Protein AF-A0A973G6G3-F1 (afdb_monomer)

Radius of gyration: 28.54 Å; Cα contacts (8 Å, |Δi|>4): 223; chains: 1; bounding box: 101×73×65 Å

Sequence (282 aa):
MLDSEKATPETTTTKEETRKKKPFHPTSIILHPYTLRLVGTALLIFFLTRLNLDFGKLWDELSQSNLWYIAASVALVFPFISLKAWRWRVILRDVGIDLAFSPAYRVYALGLAAGSFTPGQAGDFIKAWYLNKAGHSLGAALLSAVLDRLFDVAVLVLLAASGLLVLGADFSSVLPGLLALLFGVMLALIVLAVPSLRARLLSIALKMAGKKLLKNRNLEDKTAENRPASTTVSTINFVQIFGLTLLASGLALVRVWLLALALGLNLGLMETVAASSLATVV

Mean predicted aligned error: 13.93 Å

Foldseek 3Di:
DDDDDDDDDDDDPPPPPPPPPPPDDPPPPCPPVVVQLVVVVVVVVVVVVVPPDDVVVVVVLLVQFDVVLLVVLVVLVLVLLLLLLVLLQLLLVLQVHHDDSVVSSVQSVQLVVVLVSGPPSCSLLSQLVVVVVVVDDSLSSVLSSVLSVLLLQLVLLVLLVLLCVVVVPPCVVCVVVSVVSNVVSVVVVVCSQQLVSVVVVVVVVDVVVDCVVVVVVVVVVVVVPPDPSPSHSDPPCPVVSNVSSVVSVVSVLSSQVSVCVSSVNPDDSSNSSNVVSVVVVD

Solvent-accessible surface area (backbone atoms only — not comparable to full-atom values): 16011 Å² total; per-residue (Å²): 144,82,88,78,85,88,81,87,82,72,90,74,85,76,75,81,74,80,75,78,74,70,82,82,73,79,84,62,84,71,77,48,80,61,56,63,52,49,50,49,51,50,51,51,51,53,52,53,71,68,45,89,72,56,65,66,60,53,48,54,48,60,72,70,31,44,60,66,34,46,51,51,29,57,58,49,47,58,60,34,49,45,36,50,19,51,35,46,43,56,46,26,45,47,56,64,43,87,68,59,68,66,64,37,33,53,41,43,51,50,15,50,59,44,15,75,79,30,80,91,45,54,15,48,55,50,40,16,51,52,40,34,74,72,74,42,59,50,68,43,33,43,50,35,47,52,53,52,46,47,55,54,50,49,50,48,54,53,44,36,54,54,15,43,65,72,70,68,53,78,52,82,80,50,47,62,58,53,52,52,50,51,50,50,44,51,50,49,52,52,42,68,55,40,53,70,52,39,54,51,50,51,54,51,51,50,64,72,68,36,74,78,63,57,66,60,45,72,67,53,54,76,74,48,79,85,54,82,74,55,71,61,56,67,87,80,50,59,69,58,42,50,51,35,47,53,52,31,50,50,50,50,49,51,32,52,44,29,44,38,48,18,66,69,44,88,66,51,74,62,54,42,43,26,51,52,32,51,67,72,74,108

Secondary structure (DSSP, 8-state):
--------------------------------HHHHHHHHHHHHHHHHHHS---HHHHHHHHHHS-HHHHHHHHHTHHHHHHHHHHHHHHHHHHTT----HHHHHHHHHHHHHHHHTSGGGTTHHHHHHHHHHTT--HHHHHHHHHHHHHHHHHHHHHHHHHHHHHHT--HHHHHHHHHHHHHHHHHHHHHTTSHHHHHHHHHHHHHHH-HHHHHHHHHHHHHHTTS-------TTSHHHHHHHHHHHHHHHHHHHHHHHHHTT----HHHHHHHHHHHHH-

Structure (mmCIF, N/CA/C/O backbone):
data_AF-A0A973G6G3-F1
#
_entry.id   AF-A0A973G6G3-F1
#
loop_
_atom_site.group_PDB
_atom_site.id
_atom_site.type_symbol
_atom_site.label_atom_id
_atom_site.label_alt_id
_atom_site.label_comp_id
_atom_site.label_asym_id
_atom_site.label_entity_id
_atom_site.label_seq_id
_atom_site.pdbx_PDB_ins_code
_atom_site.Cartn_x
_atom_site.Cartn_y
_atom_site.Cartn_z
_atom_site.occupancy
_atom_site.B_iso_or_equiv
_atom_site.auth_seq_id
_atom_site.auth_comp_id
_atom_site.auth_asym_id
_atom_site.auth_atom_id
_atom_site.pdbx_PDB_model_num
ATOM 1 N N . MET A 1 1 ? 75.985 -57.632 -37.929 1.00 49.12 1 MET A N 1
ATOM 2 C CA . MET A 1 1 ? 76.795 -57.399 -36.717 1.00 49.12 1 MET A CA 1
ATOM 3 C C . MET A 1 1 ? 76.571 -55.969 -36.275 1.00 49.12 1 MET A C 1
ATOM 5 O O . MET A 1 1 ? 77.039 -55.077 -36.967 1.00 49.12 1 MET A O 1
ATOM 9 N N . LEU A 1 2 ? 75.781 -55.789 -35.217 1.00 44.00 2 LEU A N 1
ATOM 10 C CA . LEU A 1 2 ? 75.942 -54.820 -34.124 1.00 44.00 2 LEU A CA 1
ATOM 11 C C . LEU A 1 2 ? 74.621 -54.800 -33.344 1.00 44.00 2 LEU A C 1
ATOM 13 O O . LEU A 1 2 ? 73.650 -54.167 -33.747 1.00 44.00 2 LEU A O 1
ATOM 17 N N . ASP A 1 3 ? 74.614 -55.584 -32.267 1.00 43.75 3 ASP A N 1
ATOM 18 C CA . ASP A 1 3 ? 73.703 -55.440 -31.138 1.00 43.75 3 ASP A CA 1
ATOM 19 C C . ASP A 1 3 ? 73.918 -54.079 -30.464 1.00 43.75 3 ASP A C 1
ATOM 21 O O . ASP A 1 3 ? 75.057 -53.652 -30.269 1.00 43.75 3 ASP A O 1
ATOM 25 N N . SER A 1 4 ? 72.827 -53.442 -30.044 1.00 49.69 4 SER A N 1
ATOM 26 C CA . SER A 1 4 ? 72.825 -52.518 -28.907 1.00 49.69 4 SER A CA 1
ATOM 27 C C . SER A 1 4 ? 71.423 -52.451 -28.299 1.00 49.69 4 SER A C 1
ATOM 29 O O . SER A 1 4 ? 70.584 -51.646 -28.686 1.00 49.69 4 SER A O 1
ATOM 31 N N . GLU A 1 5 ? 71.182 -53.385 -27.387 1.00 46.91 5 GLU A N 1
ATOM 32 C CA . GLU A 1 5 ? 70.695 -53.193 -26.017 1.00 46.91 5 GLU A CA 1
ATOM 33 C C . GLU A 1 5 ? 69.968 -51.881 -25.613 1.00 46.91 5 GLU A C 1
ATOM 35 O O . GLU A 1 5 ? 70.424 -50.774 -25.892 1.00 46.91 5 GLU A O 1
ATOM 40 N N . LYS A 1 6 ? 68.946 -52.086 -24.754 1.00 41.38 6 LYS A N 1
ATOM 41 C CA . LYS A 1 6 ? 68.274 -51.169 -23.798 1.00 41.38 6 LYS A CA 1
ATOM 42 C C . LYS A 1 6 ? 67.165 -50.256 -24.337 1.00 41.38 6 LYS A C 1
ATOM 44 O O . LYS A 1 6 ? 67.413 -49.205 -24.906 1.00 41.38 6 LYS A O 1
ATOM 49 N N . ALA A 1 7 ? 65.916 -50.555 -23.972 1.00 46.50 7 ALA A N 1
ATOM 50 C CA . ALA A 1 7 ? 65.348 -50.176 -22.670 1.00 46.50 7 ALA A CA 1
ATOM 51 C C . ALA A 1 7 ? 63.820 -50.376 -22.690 1.00 46.50 7 ALA A C 1
ATOM 53 O O . ALA A 1 7 ? 63.088 -49.662 -23.368 1.00 46.50 7 ALA A O 1
ATOM 54 N N . THR A 1 8 ? 63.331 -51.340 -21.916 1.00 50.81 8 THR A N 1
ATOM 55 C CA . THR A 1 8 ? 61.940 -51.399 -21.447 1.00 50.81 8 THR A CA 1
ATOM 56 C C . THR A 1 8 ? 61.692 -50.281 -20.433 1.00 50.81 8 THR A C 1
ATOM 58 O O . THR A 1 8 ? 62.408 -50.250 -19.431 1.00 50.81 8 THR A O 1
ATOM 61 N N . PRO A 1 9 ? 60.665 -49.429 -20.593 1.00 44.41 9 PRO A N 1
ATOM 62 C CA . PRO A 1 9 ? 60.146 -48.641 -19.494 1.00 44.41 9 PRO A CA 1
ATOM 63 C C . PRO A 1 9 ? 58.958 -49.374 -18.865 1.00 44.41 9 PRO A C 1
ATOM 65 O O . PRO A 1 9 ? 57.861 -49.455 -19.412 1.00 44.41 9 PRO A O 1
ATOM 68 N N . GLU A 1 10 ? 59.275 -49.981 -17.729 1.00 45.66 10 GLU A N 1
ATOM 69 C CA . GLU A 1 10 ? 58.504 -50.026 -16.489 1.00 45.66 10 GLU A CA 1
ATOM 70 C C . GLU A 1 10 ? 57.017 -49.632 -16.535 1.00 45.66 10 GLU A C 1
ATOM 72 O O . GLU A 1 10 ? 56.619 -48.486 -16.738 1.00 45.66 10 GLU A O 1
ATOM 77 N N . THR A 1 11 ? 56.206 -50.620 -16.162 1.00 43.06 11 THR A N 1
ATOM 78 C CA . THR A 1 11 ? 54.980 -50.499 -15.371 1.00 43.06 11 THR A CA 1
ATOM 79 C C . THR A 1 11 ? 54.925 -49.232 -14.516 1.00 43.06 11 THR A C 1
ATOM 81 O O . THR A 1 11 ? 55.583 -49.127 -13.484 1.00 43.06 11 THR A O 1
ATOM 84 N N . THR A 1 12 ? 54.018 -48.323 -14.860 1.00 43.12 12 THR A N 1
ATOM 85 C CA . THR A 1 12 ? 53.398 -47.438 -13.872 1.00 43.12 12 THR A CA 1
ATOM 86 C C . THR A 1 12 ? 51.892 -47.625 -13.952 1.00 43.12 12 THR A C 1
ATOM 88 O O . THR A 1 12 ? 51.165 -46.936 -14.660 1.00 43.12 12 THR A O 1
ATOM 91 N N . THR A 1 13 ? 51.422 -48.629 -13.214 1.00 42.69 13 THR A N 1
ATOM 92 C CA . THR A 1 13 ? 50.054 -48.707 -12.709 1.00 42.69 13 THR A CA 1
ATOM 93 C C . THR A 1 13 ? 49.774 -47.447 -11.896 1.00 42.69 13 THR A C 1
ATOM 95 O O . THR A 1 13 ? 50.004 -47.407 -10.685 1.00 42.69 13 THR A O 1
ATOM 98 N N . THR A 1 14 ? 49.298 -46.397 -12.557 1.00 42.19 14 THR A N 1
ATOM 99 C CA . THR A 1 14 ? 48.727 -45.243 -11.873 1.00 42.19 14 THR A CA 1
ATOM 100 C C . THR A 1 14 ? 47.385 -45.690 -11.328 1.00 42.19 14 THR A C 1
ATOM 102 O O . THR A 1 14 ? 46.387 -45.755 -12.039 1.00 42.19 14 THR A O 1
ATOM 105 N N . LYS A 1 15 ? 47.417 -46.082 -10.053 1.00 43.81 15 LYS A N 1
ATOM 106 C CA . LYS A 1 15 ? 46.267 -46.298 -9.186 1.00 43.81 15 LYS A CA 1
ATOM 107 C C . LYS A 1 15 ? 45.231 -45.210 -9.461 1.00 43.81 15 LYS A C 1
ATOM 109 O O . LYS A 1 15 ? 45.426 -44.054 -9.089 1.00 43.81 15 LYS A O 1
ATOM 114 N N . GLU A 1 16 ? 44.134 -45.601 -10.099 1.00 43.88 16 GLU A N 1
ATOM 115 C CA . GLU A 1 16 ? 42.866 -44.886 -10.055 1.00 43.88 16 GLU A CA 1
ATOM 116 C C . GLU A 1 16 ? 42.417 -44.880 -8.593 1.00 43.88 16 GLU A C 1
ATOM 118 O O . GLU A 1 16 ? 41.704 -45.752 -8.097 1.00 43.88 16 GLU A O 1
ATOM 123 N N . GLU A 1 17 ? 42.930 -43.910 -7.847 1.00 45.12 17 GLU A N 1
ATOM 124 C CA . GLU A 1 17 ? 42.488 -43.627 -6.502 1.00 45.12 17 GLU A CA 1
ATOM 125 C C . GLU A 1 17 ? 41.091 -43.015 -6.634 1.00 45.12 17 GLU A C 1
ATOM 127 O O . GLU A 1 17 ? 40.906 -41.805 -6.785 1.00 45.12 17 GLU A O 1
ATOM 132 N N . THR A 1 18 ? 40.080 -43.887 -6.640 1.00 44.62 18 THR A N 1
ATOM 133 C CA . THR A 1 18 ? 38.668 -43.553 -6.460 1.00 44.62 18 THR A CA 1
ATOM 134 C C . THR A 1 18 ? 38.494 -42.794 -5.147 1.00 44.62 18 THR A C 1
ATOM 136 O O . THR A 1 18 ? 38.102 -43.342 -4.115 1.00 44.62 18 THR A O 1
ATOM 139 N N . ARG A 1 19 ? 38.769 -41.489 -5.171 1.00 42.91 19 ARG A N 1
ATOM 140 C CA . ARG A 1 19 ? 38.431 -40.560 -4.102 1.00 42.91 19 ARG A CA 1
ATOM 141 C C . ARG A 1 19 ? 36.917 -40.395 -4.120 1.00 42.91 19 ARG A C 1
ATOM 143 O O . ARG A 1 19 ? 36.387 -39.484 -4.754 1.00 42.91 19 ARG A O 1
ATOM 150 N N . LYS A 1 20 ? 36.218 -41.297 -3.421 1.00 45.97 20 LYS A N 1
ATOM 151 C CA . LYS A 1 20 ? 34.807 -41.154 -3.037 1.00 45.97 20 LYS A CA 1
ATOM 152 C C . LYS A 1 20 ? 34.623 -39.768 -2.410 1.00 45.97 20 LYS A C 1
ATOM 154 O O . LYS A 1 20 ? 34.905 -39.563 -1.229 1.00 45.97 20 LYS A O 1
ATOM 159 N N . LYS A 1 21 ? 34.171 -38.789 -3.198 1.00 45.62 21 LYS A N 1
ATOM 160 C CA . LYS A 1 21 ? 33.675 -37.519 -2.665 1.00 45.62 21 LYS A CA 1
ATOM 161 C C . LYS A 1 21 ? 32.414 -37.859 -1.880 1.00 45.62 21 LYS A C 1
ATOM 163 O O . LYS A 1 21 ? 31.430 -38.312 -2.458 1.00 45.62 21 LYS A O 1
ATOM 168 N N . LYS A 1 22 ? 32.494 -37.707 -0.554 1.00 45.94 22 LYS A N 1
ATOM 169 C CA . LYS A 1 22 ? 31.365 -37.859 0.370 1.00 45.94 22 LYS A CA 1
ATOM 170 C C . LYS A 1 22 ? 30.148 -37.107 -0.192 1.00 45.94 22 LYS A C 1
ATOM 172 O O . LYS A 1 22 ? 30.335 -35.991 -0.688 1.00 45.94 22 LYS A O 1
ATOM 177 N N . PRO A 1 23 ? 28.934 -37.680 -0.129 1.00 43.56 23 PRO A N 1
ATOM 178 C CA . PRO A 1 23 ? 27.738 -36.971 -0.553 1.00 43.56 23 PRO A CA 1
ATOM 179 C C . PRO A 1 23 ? 27.634 -35.673 0.249 1.00 43.56 23 PRO A C 1
ATOM 181 O O . PRO A 1 23 ? 27.671 -35.671 1.479 1.00 43.56 23 PRO A O 1
ATOM 184 N N . PHE A 1 24 ? 27.572 -34.557 -0.471 1.00 46.66 24 PHE A N 1
ATOM 185 C CA . PHE A 1 24 ? 27.287 -33.253 0.101 1.00 46.66 24 PHE A CA 1
ATOM 186 C C . PHE A 1 24 ? 25.851 -33.316 0.623 1.00 46.66 24 PHE A C 1
ATOM 188 O O . PHE A 1 24 ? 24.911 -33.257 -0.167 1.00 46.66 24 PHE A O 1
ATOM 195 N N . HIS A 1 25 ? 25.671 -33.501 1.930 1.00 40.59 25 HIS A N 1
ATOM 196 C CA . HIS A 1 25 ? 24.404 -33.183 2.571 1.00 40.59 25 HIS A CA 1
ATOM 197 C C . HIS A 1 25 ? 24.375 -31.667 2.740 1.00 40.59 25 HIS A C 1
ATOM 199 O O . HIS A 1 25 ? 25.092 -31.152 3.601 1.00 40.59 25 HIS A O 1
ATOM 205 N N . PRO A 1 26 ? 23.587 -30.918 1.946 1.00 43.00 26 PRO A N 1
ATOM 206 C CA . PRO A 1 26 ? 23.225 -29.595 2.388 1.00 43.00 26 PRO A CA 1
ATOM 207 C C . PRO A 1 26 ? 22.400 -29.809 3.657 1.00 43.00 26 PRO A C 1
ATOM 209 O O . PRO A 1 26 ? 21.260 -30.262 3.594 1.00 43.00 26 PRO A O 1
ATOM 212 N N . THR A 1 27 ? 22.942 -29.453 4.818 1.00 44.38 27 THR A N 1
ATOM 213 C CA . THR A 1 27 ? 22.124 -28.956 5.927 1.00 44.38 27 THR A CA 1
ATOM 214 C C . THR A 1 27 ? 21.520 -27.633 5.470 1.00 44.38 27 THR A C 1
ATOM 216 O O . THR A 1 27 ? 21.849 -26.545 5.930 1.00 44.38 27 THR A O 1
ATOM 219 N N . SER A 1 28 ? 20.641 -27.720 4.474 1.00 43.94 28 SER A N 1
ATOM 220 C CA . SER A 1 28 ? 19.648 -26.709 4.230 1.00 43.94 28 SER A CA 1
ATOM 221 C C . SER A 1 28 ? 18.809 -26.705 5.491 1.00 43.94 28 SER A C 1
ATOM 223 O O . SER A 1 28 ? 18.067 -27.651 5.756 1.00 43.94 28 SER A O 1
ATOM 225 N N . ILE A 1 29 ? 18.932 -25.640 6.273 1.00 49.53 29 ILE A N 1
ATOM 226 C CA . ILE A 1 29 ? 17.815 -25.168 7.074 1.00 49.53 29 ILE A CA 1
ATOM 227 C C . ILE A 1 29 ? 16.740 -24.840 6.034 1.00 49.53 29 ILE A C 1
ATOM 229 O O . ILE A 1 29 ? 16.666 -23.735 5.499 1.00 49.53 29 ILE A O 1
ATOM 233 N N . ILE A 1 30 ? 15.994 -25.868 5.628 1.00 47.88 30 ILE A N 1
ATOM 234 C CA . ILE A 1 30 ? 14.809 -25.735 4.802 1.00 47.88 30 ILE A CA 1
ATOM 235 C C . ILE A 1 30 ? 13.818 -25.082 5.753 1.00 47.88 30 ILE A C 1
ATOM 237 O O . ILE A 1 30 ? 13.103 -25.767 6.482 1.00 47.88 30 ILE A O 1
ATOM 241 N N . LEU A 1 31 ? 13.810 -23.748 5.802 1.00 53.12 31 LEU A N 1
ATOM 242 C CA . LEU A 1 31 ? 12.632 -23.031 6.261 1.00 53.12 31 LEU A CA 1
ATOM 243 C C . LEU A 1 31 ? 11.527 -23.391 5.272 1.00 53.12 31 LEU A C 1
ATOM 245 O O . LEU A 1 31 ? 11.357 -22.769 4.225 1.00 53.12 31 LEU A O 1
ATOM 249 N N . HIS A 1 32 ? 10.835 -24.487 5.567 1.00 57.44 32 HIS A N 1
ATOM 250 C CA . HIS A 1 32 ? 9.672 -24.904 4.818 1.00 57.44 32 HIS A CA 1
ATOM 251 C C . HIS A 1 32 ? 8.677 -23.736 4.880 1.00 57.44 32 HIS A C 1
ATOM 253 O O . HIS A 1 32 ? 8.459 -23.218 5.969 1.00 57.44 32 HIS A O 1
ATOM 259 N N . PRO A 1 33 ? 8.025 -23.304 3.787 1.00 59.19 33 PRO A N 1
ATOM 260 C CA . PRO A 1 33 ? 7.077 -22.179 3.810 1.00 59.19 33 PRO A CA 1
ATOM 261 C C . PRO A 1 33 ? 5.961 -22.280 4.872 1.00 59.19 33 PRO A C 1
ATOM 263 O O . PRO A 1 33 ? 5.318 -21.280 5.187 1.00 59.19 33 PRO A O 1
ATOM 266 N N . TYR A 1 34 ? 5.742 -23.465 5.454 1.00 63.38 34 TYR A N 1
ATOM 267 C CA . TYR A 1 34 ? 4.843 -23.685 6.583 1.00 63.38 34 TYR A CA 1
ATOM 268 C C . TYR A 1 34 ? 5.405 -23.203 7.928 1.00 63.38 34 TYR A C 1
ATOM 270 O O . TYR A 1 34 ? 4.622 -22.759 8.757 1.00 63.38 34 TYR A O 1
ATOM 278 N N . THR A 1 35 ? 6.725 -23.211 8.154 1.00 68.81 35 THR A N 1
ATOM 279 C CA . THR A 1 35 ? 7.314 -22.755 9.425 1.00 68.81 35 THR A CA 1
ATOM 280 C C . THR A 1 35 ? 7.103 -21.260 9.631 1.00 68.81 35 THR A C 1
ATOM 282 O O . THR A 1 35 ? 6.706 -20.853 10.714 1.00 68.81 35 THR A O 1
ATOM 285 N N . LEU A 1 36 ? 7.246 -20.444 8.583 1.00 62.19 36 LEU A N 1
ATOM 286 C CA . LEU A 1 36 ? 6.983 -19.003 8.666 1.00 62.19 36 LEU A CA 1
ATOM 287 C C . LEU A 1 36 ? 5.496 -18.694 8.935 1.00 62.19 36 LEU A C 1
ATOM 289 O O . LEU A 1 36 ? 5.181 -17.777 9.691 1.00 62.19 36 LEU A O 1
ATOM 293 N N . ARG A 1 37 ? 4.575 -19.490 8.368 1.00 65.25 37 ARG A N 1
ATOM 294 C CA . ARG A 1 37 ? 3.125 -19.379 8.626 1.00 65.25 37 ARG A CA 1
ATOM 295 C C . ARG A 1 37 ? 2.764 -19.797 10.052 1.00 65.25 37 ARG A C 1
ATOM 297 O O . ARG A 1 37 ? 1.966 -19.123 10.700 1.00 65.25 37 ARG A O 1
ATOM 304 N N . LEU A 1 38 ? 3.370 -20.878 10.544 1.00 76.31 38 LEU A N 1
ATOM 305 C CA . LEU A 1 38 ? 3.181 -21.363 11.910 1.00 76.31 38 LEU A CA 1
ATOM 306 C C . LEU A 1 38 ? 3.726 -20.369 12.933 1.00 76.31 38 LEU A C 1
ATOM 308 O O . LEU A 1 38 ? 3.047 -20.101 13.913 1.00 76.31 38 LEU A O 1
ATOM 312 N N . VAL A 1 39 ? 4.889 -19.765 12.677 1.00 77.75 39 VAL A N 1
ATOM 313 C CA . VAL A 1 39 ? 5.467 -18.732 13.550 1.00 77.75 39 VAL A CA 1
ATOM 314 C C . VAL A 1 39 ? 4.564 -17.500 13.616 1.00 77.75 39 VAL A C 1
ATOM 316 O O . VAL A 1 39 ? 4.273 -17.034 14.711 1.00 77.75 39 VAL A O 1
ATOM 319 N N . GLY A 1 40 ? 4.060 -17.007 12.478 1.00 68.56 40 GLY A N 1
ATOM 320 C CA . GLY A 1 40 ? 3.126 -15.874 12.463 1.00 68.56 40 GLY A CA 1
ATOM 321 C C . GLY A 1 40 ? 1.810 -16.172 13.192 1.00 68.56 40 GLY A C 1
ATOM 322 O O . GLY A 1 40 ? 1.350 -15.364 13.993 1.00 68.56 40 GLY A O 1
ATOM 323 N N . THR A 1 41 ? 1.241 -17.361 12.977 1.00 72.25 41 THR A N 1
ATOM 324 C CA . THR A 1 41 ? 0.004 -17.792 13.654 1.00 72.25 41 THR A CA 1
ATOM 325 C C . THR A 1 41 ? 0.228 -17.992 15.155 1.00 72.25 41 THR A C 1
ATOM 327 O O . THR A 1 41 ? -0.595 -17.572 15.960 1.00 72.25 41 THR A O 1
ATOM 330 N N . ALA A 1 42 ? 1.359 -18.580 15.550 1.00 78.81 42 ALA A N 1
ATOM 331 C CA . ALA A 1 42 ? 1.722 -18.780 16.949 1.00 78.81 42 ALA A CA 1
ATOM 332 C C . ALA A 1 42 ? 1.974 -17.453 17.674 1.00 78.81 42 ALA A C 1
ATOM 334 O O . ALA A 1 42 ? 1.544 -17.307 18.812 1.00 78.81 42 ALA A O 1
ATOM 335 N N . LEU A 1 43 ? 2.608 -16.474 17.018 1.00 75.38 43 LEU A N 1
ATOM 336 C CA . LEU A 1 43 ? 2.772 -15.115 17.546 1.00 75.38 43 LEU A CA 1
ATOM 337 C C . LEU A 1 43 ? 1.428 -14.410 17.733 1.00 75.38 43 LEU A C 1
ATOM 339 O O . LEU A 1 43 ? 1.214 -13.798 18.775 1.00 75.38 43 LEU A O 1
ATOM 343 N N . LEU A 1 44 ? 0.512 -14.534 16.766 1.00 75.31 44 LEU A N 1
ATOM 344 C CA . LEU A 1 44 ? -0.834 -13.972 16.875 1.00 75.31 44 LEU A CA 1
ATOM 345 C C . LEU A 1 44 ? -1.608 -14.604 18.039 1.00 75.31 44 LEU A C 1
ATOM 347 O O . LEU A 1 44 ? -2.159 -13.883 18.863 1.00 75.31 44 LEU A O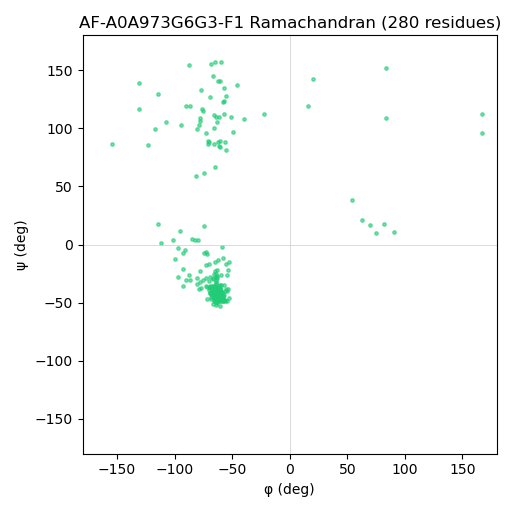 1
ATOM 351 N N . ILE A 1 45 ? -1.611 -15.938 18.141 1.00 78.50 45 ILE A N 1
ATOM 352 C CA . ILE A 1 45 ? -2.261 -16.659 19.245 1.00 78.50 45 ILE A CA 1
ATOM 353 C C . ILE A 1 45 ? -1.622 -16.269 20.578 1.00 78.50 45 ILE A C 1
ATOM 355 O O . ILE A 1 45 ? -2.336 -15.950 21.521 1.00 78.50 45 ILE A O 1
ATOM 359 N N . PHE A 1 46 ? -0.292 -16.225 20.654 1.00 80.62 46 PHE A N 1
ATOM 360 C CA . PHE A 1 46 ? 0.422 -15.790 21.850 1.00 80.62 46 PHE A CA 1
ATOM 361 C C . PHE A 1 46 ? -0.001 -14.376 22.267 1.00 80.62 46 PHE A C 1
ATOM 363 O O . PHE A 1 46 ? -0.356 -14.164 23.424 1.00 80.62 46 PHE A O 1
ATOM 370 N N . PHE A 1 47 ? -0.050 -13.425 21.334 1.00 75.25 47 PHE A N 1
ATOM 371 C CA . PHE A 1 47 ? -0.478 -12.057 21.625 1.00 75.25 47 PHE A CA 1
ATOM 372 C C . PHE A 1 47 ? -1.945 -11.994 22.075 1.00 75.25 47 PHE A C 1
ATOM 374 O O . PHE A 1 47 ? -2.253 -11.354 23.077 1.00 75.25 47 PHE A O 1
ATOM 381 N N . LEU A 1 48 ? -2.838 -12.734 21.412 1.00 74.50 48 LEU A N 1
ATOM 382 C CA . LEU A 1 48 ? -4.246 -12.844 21.801 1.00 74.50 48 LEU A CA 1
ATOM 383 C C . LEU A 1 48 ? -4.423 -13.468 23.189 1.00 74.50 48 LEU A C 1
ATOM 385 O O . LEU A 1 48 ? -5.280 -13.017 23.931 1.00 74.50 48 LEU A O 1
ATOM 389 N N . THR A 1 49 ? -3.596 -14.445 23.579 1.00 74.88 49 THR A N 1
ATOM 390 C CA . THR A 1 49 ? -3.626 -15.020 24.940 1.00 74.88 49 THR A CA 1
ATOM 391 C C . THR A 1 49 ? -3.061 -14.082 26.009 1.00 74.88 49 THR A C 1
ATOM 393 O O . THR A 1 49 ? -3.298 -14.291 27.196 1.00 74.88 49 THR A O 1
ATOM 396 N N . ARG A 1 50 ? -2.299 -13.054 25.611 1.00 76.38 50 ARG A N 1
ATOM 397 C CA . ARG A 1 50 ? -1.796 -12.003 26.510 1.00 76.38 50 ARG A CA 1
ATOM 398 C C . ARG A 1 50 ? -2.780 -10.853 26.674 1.00 76.38 50 ARG A C 1
ATOM 400 O O . ARG A 1 50 ? -2.755 -10.187 27.706 1.00 76.38 50 ARG A O 1
ATOM 407 N N . LEU A 1 51 ? -3.633 -10.624 25.681 1.00 71.31 51 LEU A N 1
ATOM 408 C CA . LEU A 1 51 ? -4.773 -9.732 25.809 1.00 71.31 51 LEU A CA 1
ATOM 409 C C . LEU A 1 51 ? -5.841 -10.476 26.615 1.00 71.31 51 LEU A C 1
ATOM 411 O O . LEU A 1 51 ? -6.336 -11.513 26.192 1.00 71.31 51 LEU A O 1
ATOM 415 N N . ASN A 1 52 ? -6.185 -9.970 27.796 1.00 67.44 52 ASN A N 1
ATOM 416 C CA . ASN A 1 52 ? -7.220 -10.552 28.653 1.00 67.44 52 ASN A CA 1
ATOM 417 C C . ASN A 1 52 ? -8.616 -10.243 28.058 1.00 67.44 52 ASN A C 1
ATOM 419 O O . ASN A 1 52 ? -9.393 -9.478 28.627 1.00 67.44 52 ASN A O 1
ATOM 423 N N . LEU A 1 53 ? -8.873 -10.733 26.839 1.00 67.00 53 LEU A N 1
ATOM 424 C CA . LEU A 1 53 ? -10.057 -10.429 26.042 1.00 67.00 53 LEU A CA 1
ATOM 425 C C . LEU A 1 53 ? -11.259 -11.183 26.596 1.00 67.00 53 LEU A C 1
ATOM 427 O O . LEU A 1 53 ? -11.338 -12.409 26.535 1.00 67.00 53 LEU A O 1
ATOM 431 N N . ASP A 1 54 ? -12.218 -10.421 27.101 1.00 79.56 54 ASP A N 1
ATOM 432 C CA . ASP A 1 54 ? -13.533 -10.928 27.452 1.00 79.56 54 ASP A CA 1
ATOM 433 C C . ASP A 1 54 ? -14.374 -11.035 26.172 1.00 79.56 54 ASP A C 1
ATOM 435 O O . ASP A 1 54 ? -14.895 -10.043 25.656 1.00 79.56 54 ASP A O 1
ATOM 439 N N . PHE A 1 55 ? -14.466 -12.250 25.626 1.00 76.31 55 PHE A N 1
ATOM 440 C CA . PHE A 1 55 ? -15.238 -12.525 24.413 1.00 76.31 55 PHE A CA 1
ATOM 441 C C . PHE A 1 55 ? -16.729 -12.188 24.561 1.00 76.31 55 PHE A C 1
ATOM 443 O O . PHE A 1 55 ? -17.364 -11.879 23.555 1.00 76.31 55 PHE A O 1
ATOM 450 N N . GLY A 1 56 ? -17.277 -12.212 25.784 1.00 79.69 56 GLY A N 1
ATOM 451 C CA . GLY A 1 56 ? -18.660 -11.810 26.045 1.00 79.69 56 GLY A CA 1
ATOM 452 C C . GLY A 1 56 ? -18.850 -10.318 25.795 1.00 79.69 56 GLY A C 1
ATOM 453 O O . GLY A 1 56 ? -19.675 -9.930 24.974 1.00 79.69 56 GLY A O 1
ATOM 454 N N . LYS A 1 57 ? -17.985 -9.488 26.389 1.00 75.94 57 LYS A N 1
ATOM 455 C CA . LYS A 1 57 ? -18.000 -8.031 26.163 1.00 75.94 57 LYS A CA 1
ATOM 456 C C . LYS A 1 57 ? -17.732 -7.651 24.710 1.00 75.94 57 LYS A C 1
ATOM 458 O O . LYS A 1 57 ? -18.353 -6.726 24.199 1.00 75.94 57 LYS A O 1
ATOM 463 N N . LEU A 1 58 ? -16.833 -8.372 24.034 1.00 76.88 58 LEU A N 1
ATOM 464 C CA . LEU A 1 58 ? -16.557 -8.148 22.613 1.00 76.88 58 LEU A CA 1
ATOM 465 C C . LEU A 1 58 ? -17.812 -8.381 21.756 1.00 76.88 58 LEU A C 1
ATOM 467 O O . LEU A 1 58 ? -18.086 -7.616 20.833 1.00 76.88 58 LEU A O 1
ATOM 471 N N . TRP A 1 59 ? -18.566 -9.442 22.055 1.00 81.38 59 TRP A N 1
ATOM 472 C CA . TRP A 1 59 ? -19.810 -9.753 21.357 1.00 81.38 59 TRP A CA 1
ATOM 473 C C . TRP A 1 59 ? -20.903 -8.726 21.652 1.00 81.38 59 TRP A C 1
ATOM 475 O O . TRP A 1 59 ? -21.574 -8.277 20.724 1.00 81.38 59 TRP A O 1
ATOM 485 N N . ASP A 1 60 ? -21.039 -8.309 22.910 1.00 81.44 60 ASP A N 1
ATOM 486 C CA . ASP A 1 60 ? -22.015 -7.296 23.309 1.00 81.44 60 ASP A CA 1
ATOM 487 C C . ASP A 1 60 ? -21.753 -5.965 22.591 1.00 81.44 60 ASP A C 1
ATOM 489 O O . ASP A 1 60 ? -22.671 -5.412 21.982 1.00 81.44 60 ASP A O 1
ATOM 493 N N . GLU A 1 61 ? -20.501 -5.496 22.543 1.00 79.50 61 GLU A N 1
ATOM 494 C CA . GLU A 1 61 ? -20.150 -4.276 21.804 1.00 79.50 61 GLU A CA 1
ATOM 495 C C . GLU A 1 61 ? -20.354 -4.410 20.290 1.00 79.50 61 GLU A C 1
ATOM 497 O O . GLU A 1 61 ? -20.898 -3.505 19.655 1.00 79.50 61 GLU A O 1
ATOM 502 N N . LEU A 1 62 ? -19.993 -5.550 19.691 1.00 78.19 62 LEU A N 1
ATOM 503 C CA . LEU A 1 62 ? -20.248 -5.792 18.267 1.00 78.19 62 LEU A CA 1
ATOM 504 C C . LEU A 1 62 ? -21.748 -5.832 17.953 1.00 78.19 62 LEU A C 1
ATOM 506 O O . LEU A 1 62 ? -22.164 -5.326 16.910 1.00 78.19 62 LEU A O 1
ATOM 510 N N . SER A 1 63 ? -22.566 -6.393 18.846 1.00 80.81 63 SER A N 1
ATOM 511 C CA . SER A 1 63 ? -24.019 -6.487 18.672 1.00 80.81 63 SER A CA 1
ATOM 512 C C . SER A 1 63 ? -24.722 -5.129 18.757 1.00 80.81 63 SER A C 1
ATOM 514 O O . SER A 1 63 ? -25.752 -4.931 18.114 1.00 80.81 63 SER A O 1
ATOM 516 N N . GLN A 1 64 ? -24.144 -4.183 19.503 1.00 83.19 64 GLN A N 1
ATOM 517 C CA . GLN A 1 64 ? -24.636 -2.809 19.614 1.00 83.19 64 GLN A CA 1
ATOM 518 C C . GLN A 1 64 ? -24.016 -1.864 18.578 1.00 83.19 64 GLN A C 1
ATOM 520 O O . GLN A 1 64 ? -24.415 -0.701 18.484 1.00 83.19 64 GLN A O 1
ATOM 525 N N . SER A 1 65 ? -23.059 -2.349 17.782 1.00 85.62 65 SER A N 1
ATOM 526 C CA . SER A 1 65 ? -22.366 -1.526 16.799 1.00 85.62 65 SER A CA 1
ATOM 527 C C . SER A 1 65 ? -23.286 -1.068 15.667 1.00 85.62 65 SER A C 1
ATOM 529 O O . SER A 1 65 ? -24.182 -1.779 15.199 1.00 85.62 65 SER A O 1
ATOM 531 N N . ASN A 1 66 ? -23.050 0.148 15.177 1.00 86.75 66 ASN A N 1
ATOM 532 C CA . ASN A 1 66 ? -23.841 0.682 14.077 1.00 86.75 66 ASN A CA 1
ATOM 533 C C . ASN A 1 66 ? -23.373 0.086 12.737 1.00 86.75 66 ASN A C 1
ATOM 535 O O . ASN A 1 66 ? -22.378 0.517 12.143 1.00 86.75 66 ASN A O 1
ATOM 539 N N . LEU A 1 67 ? -24.150 -0.879 12.232 1.00 89.38 67 LEU A N 1
ATOM 540 C CA . LEU A 1 67 ? -23.901 -1.583 10.970 1.00 89.38 67 LEU A CA 1
ATOM 541 C C . LEU A 1 67 ? -23.739 -0.654 9.759 1.00 89.38 67 LEU A C 1
ATOM 543 O O . LEU A 1 67 ? -23.051 -1.019 8.805 1.00 89.38 67 LEU A O 1
ATOM 547 N N . TRP A 1 68 ? -24.332 0.543 9.782 1.00 92.44 68 TRP A N 1
ATOM 548 C CA . TRP A 1 68 ? -24.218 1.499 8.682 1.00 92.44 68 TRP A CA 1
ATOM 549 C C . TRP A 1 68 ? -22.785 2.005 8.509 1.00 92.44 68 TRP A C 1
ATOM 551 O O . TRP A 1 68 ? -22.277 2.065 7.389 1.00 92.44 68 TRP A O 1
ATOM 561 N N . TYR A 1 69 ? -22.094 2.303 9.612 1.00 90.94 69 TYR A N 1
ATOM 562 C CA . TYR A 1 69 ? -20.700 2.744 9.563 1.00 90.94 69 TYR A CA 1
ATOM 563 C C . TYR A 1 69 ? -19.754 1.617 9.135 1.00 90.94 69 TYR A C 1
ATOM 565 O O . TYR A 1 69 ? -18.816 1.855 8.370 1.00 90.94 69 TYR A O 1
ATOM 573 N N . ILE A 1 70 ? -20.039 0.375 9.543 1.00 90.75 70 ILE A N 1
ATOM 574 C CA . ILE A 1 70 ? -19.304 -0.809 9.077 1.00 90.75 70 ILE A CA 1
ATOM 575 C C . ILE A 1 70 ? -19.490 -0.979 7.567 1.00 90.75 70 ILE A C 1
ATOM 577 O O . ILE A 1 70 ? -18.506 -1.081 6.832 1.00 90.75 70 ILE A O 1
ATOM 581 N N . ALA A 1 71 ? -20.736 -0.953 7.087 1.00 93.25 71 ALA A N 1
ATOM 582 C CA . ALA A 1 71 ? -21.050 -1.074 5.668 1.00 93.25 71 ALA A CA 1
ATOM 583 C C . ALA A 1 71 ? -20.384 0.037 4.841 1.00 93.25 71 ALA A C 1
ATOM 585 O O . ALA A 1 71 ? -19.790 -0.247 3.800 1.00 93.25 71 ALA A O 1
ATOM 586 N N . ALA A 1 72 ? -20.399 1.281 5.328 1.00 94.12 72 ALA A N 1
ATOM 587 C CA . ALA A 1 72 ? -19.698 2.396 4.699 1.00 94.12 72 ALA A CA 1
ATOM 588 C C . ALA A 1 72 ? -18.176 2.164 4.649 1.00 94.12 72 ALA A C 1
ATOM 590 O O . ALA A 1 72 ? -17.562 2.334 3.596 1.00 94.12 72 ALA A O 1
ATOM 591 N N . SER A 1 73 ? -17.557 1.704 5.742 1.00 93.44 73 SER A N 1
ATOM 592 C CA . SER A 1 73 ? -16.121 1.389 5.775 1.00 93.44 73 SER A CA 1
ATOM 593 C C . SER A 1 73 ? -15.739 0.270 4.796 1.00 93.44 73 SER A C 1
ATOM 595 O O . SER A 1 73 ? -14.721 0.364 4.099 1.00 93.44 73 SER A O 1
ATOM 597 N N . VAL A 1 74 ? -16.582 -0.763 4.683 1.00 94.25 74 VAL A N 1
ATOM 598 C CA . VAL A 1 74 ? -16.427 -1.851 3.706 1.00 94.25 74 VAL A CA 1
ATOM 599 C C . VAL A 1 74 ? -16.588 -1.328 2.278 1.00 94.25 74 VAL A C 1
ATOM 601 O O . VAL A 1 74 ? -15.766 -1.642 1.419 1.00 94.25 74 VAL A O 1
ATOM 604 N N . ALA A 1 75 ? -17.578 -0.476 2.010 1.00 95.75 75 ALA A N 1
ATOM 605 C CA . ALA A 1 75 ? -17.777 0.121 0.691 1.00 95.75 75 ALA A CA 1
ATOM 606 C C . ALA A 1 75 ? -16.567 0.960 0.244 1.00 95.75 75 ALA A C 1
ATOM 608 O O . ALA A 1 75 ? -16.188 0.931 -0.927 1.00 95.75 75 ALA A O 1
ATOM 609 N N . LEU A 1 76 ? -15.890 1.643 1.173 1.00 95.88 76 LEU A N 1
ATOM 610 C CA . LEU A 1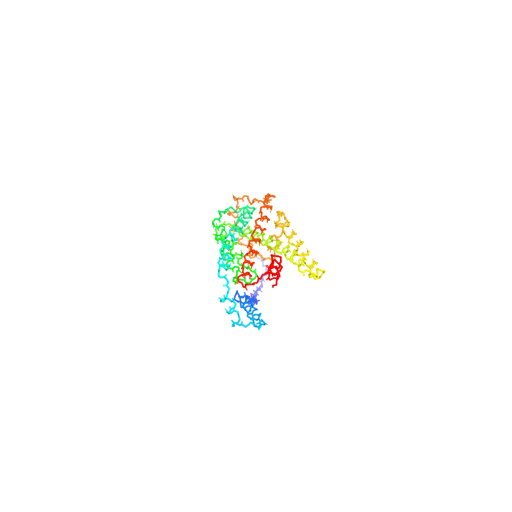 76 ? -14.682 2.418 0.874 1.00 95.88 76 LEU A CA 1
ATOM 611 C C . LEU A 1 76 ? -13.442 1.553 0.567 1.00 95.88 76 LEU A C 1
ATOM 613 O O . LEU A 1 76 ? -12.435 2.082 0.090 1.00 95.88 76 LEU A O 1
ATOM 617 N N . VAL A 1 77 ? -13.493 0.227 0.755 1.00 93.94 77 VAL A N 1
ATOM 618 C CA . VAL A 1 77 ? -12.421 -0.691 0.320 1.00 93.94 77 VAL A CA 1
ATOM 619 C C . VAL A 1 77 ? -12.227 -0.623 -1.197 1.00 93.94 77 VAL A C 1
ATOM 621 O O . VAL A 1 77 ? -11.092 -0.600 -1.673 1.00 93.94 77 VAL A O 1
ATOM 624 N N . PHE A 1 78 ? -13.309 -0.553 -1.973 1.00 95.50 78 PHE A N 1
ATOM 625 C CA . PHE A 1 78 ? -13.237 -0.531 -3.435 1.00 95.50 78 PHE A CA 1
ATOM 626 C C . PHE A 1 78 ? -12.523 0.713 -3.993 1.00 95.50 78 PHE A C 1
ATOM 628 O O . PHE A 1 78 ? -11.575 0.535 -4.770 1.00 95.50 78 PHE A O 1
ATOM 635 N N . PRO A 1 79 ? -12.886 1.957 -3.611 1.00 96.56 79 PRO A N 1
ATOM 636 C CA . PRO A 1 79 ? -12.140 3.142 -4.025 1.00 96.56 79 PRO A CA 1
ATOM 637 C C . PRO A 1 79 ? -10.714 3.155 -3.461 1.00 96.56 79 PRO A C 1
ATOM 639 O O . PRO A 1 79 ? -9.799 3.583 -4.160 1.00 96.56 79 PRO A O 1
ATOM 642 N N . PHE A 1 80 ? -10.481 2.605 -2.265 1.00 95.25 80 PHE A N 1
ATOM 643 C CA . PHE A 1 80 ? -9.134 2.468 -1.704 1.00 95.25 80 PHE A CA 1
ATOM 644 C C . PHE A 1 80 ? -8.234 1.600 -2.586 1.00 95.25 80 PHE A C 1
ATOM 646 O O . PHE A 1 80 ? -7.168 2.046 -3.012 1.00 95.25 80 PHE A O 1
ATOM 653 N N . ILE A 1 81 ? -8.681 0.391 -2.936 1.00 95.06 81 ILE A N 1
ATOM 654 C CA . ILE A 1 81 ? -7.937 -0.491 -3.845 1.00 95.06 81 ILE A CA 1
ATOM 655 C C . ILE A 1 81 ? -7.784 0.174 -5.218 1.00 95.06 81 ILE A C 1
ATOM 657 O O . ILE A 1 81 ? -6.723 0.072 -5.827 1.00 95.06 81 ILE A O 1
ATOM 661 N N . SER A 1 82 ? -8.801 0.898 -5.689 1.00 96.75 82 SER A N 1
ATOM 662 C CA . SER A 1 82 ? -8.766 1.598 -6.979 1.00 96.75 82 SER A CA 1
ATOM 663 C C . SER A 1 82 ? -7.683 2.674 -7.032 1.00 96.75 82 SER A C 1
ATOM 665 O O . SER A 1 82 ? -6.913 2.711 -7.990 1.00 96.75 82 SER A O 1
ATOM 667 N N . LEU A 1 83 ? -7.567 3.504 -5.992 1.00 96.38 83 LEU A N 1
ATOM 668 C CA . LEU A 1 83 ? -6.521 4.523 -5.889 1.00 96.38 83 LEU A CA 1
ATOM 669 C C . LEU A 1 83 ? -5.128 3.893 -5.848 1.00 96.38 83 LEU A C 1
ATOM 671 O O . LEU A 1 83 ? -4.238 4.327 -6.582 1.00 96.38 83 LEU A O 1
ATOM 675 N N . LYS A 1 84 ? -4.939 2.829 -5.056 1.00 94.69 84 LYS A N 1
ATOM 676 C CA . LYS A 1 84 ? -3.644 2.135 -4.988 1.00 94.69 84 LYS A CA 1
ATOM 677 C C . LYS A 1 84 ? -3.291 1.437 -6.302 1.00 94.69 84 LYS A C 1
ATOM 679 O O . LYS A 1 84 ? -2.153 1.526 -6.753 1.00 94.69 84 LYS A O 1
ATOM 684 N N . ALA A 1 85 ? -4.263 0.820 -6.969 1.00 95.69 85 ALA A N 1
ATOM 685 C CA . ALA A 1 85 ? -4.073 0.218 -8.284 1.00 95.69 85 ALA A CA 1
ATOM 686 C C . ALA A 1 85 ? -3.737 1.261 -9.358 1.00 95.69 85 ALA A C 1
ATOM 688 O O . ALA A 1 85 ? -2.879 1.014 -10.205 1.00 95.69 85 ALA A O 1
ATOM 689 N N . TRP A 1 86 ? -4.370 2.439 -9.318 1.00 95.50 86 TRP A N 1
ATOM 690 C CA . TRP A 1 86 ? -4.034 3.543 -10.215 1.00 95.50 86 TRP A CA 1
ATOM 691 C C . TRP A 1 86 ? -2.610 4.025 -9.954 1.00 95.50 86 TRP A C 1
ATOM 693 O O . TRP A 1 86 ? -1.805 4.088 -10.882 1.00 95.50 86 TRP A O 1
ATOM 703 N N . ARG A 1 87 ? -2.258 4.277 -8.692 1.00 94.56 87 ARG A N 1
ATOM 704 C CA . ARG A 1 87 ? -0.899 4.664 -8.306 1.00 94.56 87 ARG A CA 1
ATOM 705 C C . ARG A 1 87 ? 0.134 3.658 -8.807 1.00 94.56 87 ARG A C 1
ATOM 707 O O . ARG A 1 87 ? 1.110 4.038 -9.447 1.00 94.56 87 ARG A O 1
ATOM 714 N N . TRP A 1 88 ? -0.112 2.373 -8.581 1.00 94.25 88 TRP A N 1
ATOM 715 C CA . TRP A 1 88 ? 0.775 1.313 -9.037 1.00 94.25 88 TRP A CA 1
ATOM 716 C C . TRP A 1 88 ? 0.861 1.237 -10.564 1.00 94.25 88 TRP A C 1
ATOM 718 O O . TRP A 1 88 ? 1.943 1.033 -11.098 1.00 94.25 88 TRP A O 1
ATOM 728 N N . ARG A 1 89 ? -0.234 1.489 -11.290 1.00 93.88 89 ARG A N 1
ATOM 729 C CA . ARG A 1 89 ? -0.221 1.599 -12.758 1.00 93.88 89 ARG A CA 1
ATOM 730 C C . ARG A 1 89 ? 0.690 2.727 -13.251 1.00 93.88 89 ARG A C 1
ATOM 732 O O . ARG A 1 89 ? 1.360 2.554 -14.264 1.00 93.88 89 ARG A O 1
ATOM 739 N N . VAL A 1 90 ? 0.717 3.864 -12.557 1.00 91.19 90 VAL A N 1
ATOM 740 C CA . VAL A 1 90 ? 1.640 4.966 -12.876 1.00 91.19 90 VAL A CA 1
ATOM 741 C C . VAL A 1 90 ? 3.091 4.504 -12.693 1.00 91.19 90 VAL A C 1
ATOM 743 O O . VAL A 1 90 ? 3.893 4.653 -13.607 1.00 91.19 90 VAL A O 1
ATOM 746 N N . ILE A 1 91 ? 3.393 3.819 -11.585 1.00 90.25 91 ILE A N 1
ATOM 747 C CA . ILE A 1 91 ? 4.721 3.229 -11.332 1.00 90.25 91 ILE A CA 1
ATOM 748 C C . ILE A 1 91 ? 5.087 2.177 -12.393 1.00 90.25 91 ILE A C 1
ATOM 750 O O . ILE A 1 91 ? 6.229 2.125 -12.842 1.00 90.25 91 ILE A O 1
ATOM 754 N N . LEU A 1 92 ? 4.134 1.335 -12.808 1.00 90.56 92 LEU A N 1
ATOM 755 C CA . LEU A 1 92 ? 4.349 0.314 -13.836 1.00 90.56 92 LEU A CA 1
ATOM 756 C C . LEU A 1 92 ? 4.780 0.937 -15.165 1.00 90.56 92 LEU A C 1
ATOM 758 O O . LEU A 1 92 ? 5.736 0.464 -15.779 1.00 90.56 92 LEU A O 1
ATOM 762 N N . ARG A 1 93 ? 4.131 2.032 -15.569 1.00 88.62 93 ARG A N 1
ATOM 763 C CA . ARG A 1 93 ? 4.498 2.770 -16.782 1.00 88.62 93 ARG A CA 1
ATOM 764 C C . ARG A 1 93 ? 5.918 3.318 -16.704 1.00 88.62 93 ARG A C 1
ATOM 766 O O . ARG A 1 93 ? 6.658 3.181 -17.673 1.00 88.62 93 ARG A O 1
ATOM 773 N N . ASP A 1 94 ? 6.322 3.839 -15.547 1.00 82.75 94 ASP A N 1
ATOM 774 C CA . ASP A 1 94 ? 7.676 4.365 -15.335 1.00 82.75 94 ASP A CA 1
ATOM 775 C C . ASP A 1 94 ? 8.761 3.273 -15.409 1.00 82.75 94 ASP A C 1
ATOM 777 O O . ASP A 1 94 ? 9.909 3.562 -15.748 1.00 82.75 94 ASP A O 1
ATOM 781 N N . VAL A 1 95 ? 8.419 2.008 -15.133 1.00 80.94 95 VAL A N 1
ATOM 782 C CA . VAL A 1 95 ? 9.331 0.858 -15.298 1.00 80.94 95 VAL A CA 1
ATOM 783 C C . VAL A 1 95 ? 9.167 0.132 -16.643 1.00 80.94 95 VAL A C 1
ATOM 785 O O . VAL A 1 95 ? 9.710 -0.959 -16.820 1.00 80.94 95 VAL A O 1
ATOM 788 N N . GLY A 1 96 ? 8.435 0.721 -17.595 1.00 82.12 96 GLY A N 1
ATOM 789 C CA . GLY A 1 96 ? 8.265 0.193 -18.954 1.00 82.12 96 GLY A CA 1
ATOM 790 C C . GLY A 1 96 ? 7.201 -0.903 -19.098 1.00 82.12 96 GLY A C 1
ATOM 791 O O . GLY A 1 96 ? 7.209 -1.643 -20.083 1.00 82.12 96 GLY A O 1
ATOM 792 N N . ILE A 1 97 ? 6.291 -1.036 -18.129 1.00 87.25 97 ILE A N 1
ATOM 793 C CA . ILE A 1 97 ? 5.154 -1.963 -18.169 1.00 87.25 97 ILE A CA 1
ATOM 794 C C . ILE A 1 97 ? 3.873 -1.151 -18.373 1.00 87.25 97 ILE A C 1
ATOM 796 O O . ILE A 1 97 ? 3.366 -0.528 -17.442 1.00 87.25 97 ILE A O 1
ATOM 800 N N . ASP A 1 98 ? 3.309 -1.177 -19.581 1.00 89.31 98 ASP A N 1
ATOM 801 C CA . ASP A 1 98 ? 1.980 -0.603 -19.806 1.00 89.31 98 ASP A CA 1
ATOM 802 C C . ASP A 1 98 ? 0.902 -1.662 -19.580 1.00 89.31 98 ASP A C 1
ATOM 804 O O . ASP A 1 98 ? 0.863 -2.706 -20.232 1.00 89.31 98 ASP A O 1
ATOM 808 N N . LEU A 1 99 ? 0.031 -1.385 -18.616 1.00 91.19 99 LEU A N 1
ATOM 809 C CA . LEU A 1 99 ? -1.072 -2.250 -18.233 1.00 91.19 99 LEU A CA 1
ATOM 810 C C . LEU A 1 99 ? -2.348 -1.414 -18.169 1.00 91.19 99 LEU A C 1
ATOM 812 O O . LEU A 1 99 ? -2.345 -0.286 -17.669 1.00 91.19 99 LEU A O 1
ATOM 816 N N . ALA A 1 100 ? -3.463 -1.956 -18.657 1.00 93.88 100 ALA A N 1
ATOM 817 C CA . ALA A 1 100 ? -4.767 -1.325 -18.480 1.00 93.88 100 ALA A CA 1
ATOM 818 C C . ALA A 1 100 ? -5.168 -1.292 -16.989 1.00 93.88 100 ALA A C 1
ATOM 820 O O . ALA A 1 100 ? -4.704 -2.100 -16.183 1.00 93.88 100 ALA A O 1
ATOM 821 N N . PHE A 1 101 ? -6.062 -0.371 -16.611 1.00 94.50 101 PHE A N 1
ATOM 822 C CA . PHE A 1 101 ? -6.470 -0.213 -15.208 1.00 94.50 101 PHE A CA 1
ATOM 823 C C . PHE A 1 101 ? -7.145 -1.466 -14.635 1.00 94.50 101 PHE A C 1
ATOM 825 O O . PHE A 1 101 ? -6.835 -1.856 -13.518 1.00 94.50 101 PHE A O 1
ATOM 832 N N . SER A 1 102 ? -8.026 -2.131 -15.392 1.00 95.50 102 SER A N 1
ATOM 833 C CA . SER A 1 102 ? -8.757 -3.300 -14.879 1.00 95.50 102 SER A CA 1
ATOM 834 C C . SER A 1 102 ? -7.835 -4.485 -14.527 1.00 95.50 102 SER A C 1
ATOM 836 O O . SER A 1 102 ? -7.927 -4.981 -13.402 1.00 95.50 102 SER A O 1
ATOM 838 N N . PRO A 1 103 ? -6.884 -4.909 -15.388 1.00 93.69 103 PRO A N 1
ATOM 839 C CA . PRO A 1 103 ? -5.872 -5.890 -14.994 1.00 93.69 103 PRO A CA 1
ATOM 840 C C . PRO A 1 103 ? -5.009 -5.429 -13.814 1.00 93.69 103 PRO A C 1
ATOM 842 O O . PRO A 1 103 ? -4.783 -6.217 -12.898 1.00 93.69 103 PRO A O 1
ATOM 845 N N . ALA A 1 104 ? -4.581 -4.160 -13.787 1.00 93.94 104 ALA A N 1
ATOM 846 C CA . ALA A 1 104 ? -3.804 -3.618 -12.671 1.00 93.94 104 ALA A CA 1
ATOM 847 C C . ALA A 1 104 ? -4.578 -3.713 -11.346 1.00 93.94 104 ALA A C 1
ATOM 849 O O . ALA A 1 104 ? -4.032 -4.179 -10.352 1.00 93.94 104 ALA A O 1
ATOM 850 N N . TYR A 1 105 ? -5.865 -3.355 -11.353 1.00 96.00 105 TYR A N 1
ATOM 851 C CA . TYR A 1 105 ? -6.764 -3.466 -10.207 1.00 96.00 105 TYR A CA 1
ATOM 852 C C . TYR A 1 105 ? -6.895 -4.905 -9.712 1.00 96.00 105 TYR A C 1
ATOM 854 O O . TYR A 1 105 ? -6.719 -5.155 -8.523 1.00 96.00 105 TYR A O 1
ATOM 862 N N . ARG A 1 106 ? -7.147 -5.867 -10.610 1.00 95.00 106 ARG A N 1
ATOM 863 C CA . ARG A 1 106 ? -7.287 -7.288 -10.242 1.00 95.00 106 ARG A CA 1
ATOM 864 C C . ARG A 1 106 ? -6.009 -7.832 -9.610 1.00 95.00 106 ARG A C 1
ATOM 866 O O . ARG A 1 106 ? -6.067 -8.473 -8.566 1.00 95.00 106 ARG A O 1
ATOM 873 N N . VAL A 1 107 ? -4.858 -7.544 -10.217 1.00 93.50 107 VAL A N 1
ATOM 874 C CA . VAL A 1 107 ? -3.554 -7.980 -9.698 1.00 93.50 107 VAL A CA 1
ATOM 875 C C . VAL A 1 107 ? -3.248 -7.311 -8.358 1.00 93.50 107 VAL A C 1
ATOM 877 O O . VAL A 1 107 ? -2.771 -7.976 -7.441 1.00 93.50 107 VAL A O 1
ATOM 880 N N . TYR A 1 108 ? -3.571 -6.024 -8.206 1.00 94.12 108 TYR A N 1
ATOM 881 C CA . TYR A 1 108 ? -3.383 -5.307 -6.947 1.00 94.12 108 TYR A CA 1
ATOM 882 C C . TYR A 1 108 ? -4.280 -5.859 -5.834 1.00 94.12 108 TYR A C 1
ATOM 884 O O . TYR A 1 108 ? -3.800 -6.102 -4.730 1.00 94.12 108 TYR A O 1
ATOM 892 N N . ALA A 1 109 ? -5.559 -6.103 -6.125 1.00 93.12 109 ALA A N 1
ATOM 893 C CA . ALA A 1 109 ? -6.514 -6.679 -5.183 1.00 93.12 109 ALA A CA 1
ATOM 894 C C . ALA A 1 109 ? -6.077 -8.076 -4.717 1.00 93.12 109 ALA A C 1
ATOM 896 O O . ALA A 1 109 ? -6.092 -8.351 -3.520 1.00 93.12 109 ALA A O 1
ATOM 897 N N . LEU A 1 110 ? -5.616 -8.928 -5.642 1.00 90.81 110 LEU A N 1
ATOM 898 C CA . LEU A 1 110 ? -5.052 -10.242 -5.314 1.00 90.81 110 LEU A CA 1
ATOM 899 C C . LEU A 1 110 ? -3.801 -10.125 -4.438 1.00 90.81 110 LEU A C 1
ATOM 901 O O . LEU A 1 110 ? -3.678 -10.848 -3.452 1.00 90.81 110 LEU A O 1
ATOM 905 N N . GLY A 1 111 ? -2.894 -9.203 -4.772 1.00 89.31 111 GLY A N 1
ATOM 906 C CA . GLY A 1 111 ? -1.698 -8.938 -3.974 1.00 89.31 111 GLY A CA 1
ATOM 907 C C . GLY A 1 111 ? -2.033 -8.461 -2.559 1.00 89.31 111 GLY A C 1
ATOM 908 O O . GLY A 1 111 ? -1.428 -8.934 -1.600 1.00 89.31 111 GLY A O 1
ATOM 909 N N . LEU A 1 112 ? -3.032 -7.584 -2.416 1.00 88.19 112 LEU A N 1
ATOM 910 C CA . LEU A 1 112 ? -3.498 -7.096 -1.118 1.00 88.19 112 LEU A CA 1
ATOM 911 C C . LEU A 1 112 ? -4.136 -8.220 -0.294 1.00 88.19 112 LEU A C 1
ATOM 913 O O . LEU A 1 112 ? -3.753 -8.414 0.855 1.00 88.19 112 LEU A O 1
ATOM 917 N N . ALA A 1 113 ? -5.049 -8.988 -0.895 1.00 87.19 113 ALA A N 1
ATOM 918 C CA . ALA A 1 113 ? -5.717 -10.105 -0.235 1.00 87.19 113 ALA A CA 1
ATOM 919 C C . ALA A 1 113 ? -4.711 -11.161 0.235 1.00 87.19 113 ALA A C 1
ATOM 921 O O . ALA A 1 113 ? -4.735 -11.575 1.389 1.00 87.19 113 ALA A O 1
ATOM 922 N N . ALA A 1 114 ? -3.776 -11.558 -0.627 1.00 83.81 114 ALA A N 1
ATOM 923 C CA . ALA A 1 114 ? -2.728 -12.490 -0.243 1.00 83.81 114 ALA A CA 1
ATOM 924 C C . ALA A 1 114 ? -1.775 -11.897 0.804 1.00 83.81 114 ALA A C 1
ATOM 926 O O . ALA A 1 114 ? -1.340 -12.609 1.705 1.00 83.81 114 ALA A O 1
ATOM 927 N N . GLY A 1 115 ? -1.497 -10.592 0.717 1.00 82.19 115 GLY A N 1
ATOM 928 C CA . GLY A 1 115 ? -0.701 -9.847 1.687 1.00 82.19 115 GLY A CA 1
ATOM 929 C C . GLY A 1 115 ? -1.260 -9.957 3.101 1.00 82.19 115 GLY A C 1
ATOM 930 O O . GLY A 1 115 ? -0.486 -10.173 4.028 1.00 82.19 115 GLY A O 1
ATOM 931 N N . SER A 1 116 ? -2.587 -9.911 3.252 1.00 79.50 116 SER A N 1
ATOM 932 C CA . SER A 1 116 ? -3.278 -10.057 4.540 1.00 79.50 116 SER A CA 1
ATOM 933 C C . SER A 1 116 ? -3.100 -11.430 5.196 1.00 79.50 116 SER A C 1
ATOM 935 O O . SER A 1 116 ? -3.169 -11.524 6.416 1.00 79.50 116 SER A O 1
ATOM 937 N N . PHE A 1 117 ? -2.837 -12.488 4.422 1.00 76.00 117 PHE A N 1
ATOM 938 C CA . PHE A 1 117 ? -2.601 -13.841 4.951 1.00 76.00 117 PHE A CA 1
ATOM 939 C C . PHE A 1 117 ? -1.114 -14.186 5.103 1.00 76.00 117 PHE A C 1
ATOM 941 O O . PHE A 1 117 ? -0.771 -15.279 5.560 1.00 76.00 117 PHE A O 1
ATOM 948 N N . THR A 1 118 ? -0.212 -13.288 4.698 1.00 70.50 118 THR A N 1
ATOM 949 C CA . THR A 1 118 ? 1.235 -13.526 4.731 1.00 70.50 118 THR A CA 1
ATOM 950 C C . THR A 1 118 ? 1.932 -12.587 5.713 1.00 70.50 118 THR A C 1
ATOM 952 O O . THR A 1 118 ? 1.766 -11.371 5.596 1.00 70.50 118 THR A O 1
ATOM 955 N N . PRO A 1 119 ? 2.775 -13.097 6.631 1.00 60.47 119 PRO A N 1
ATOM 956 C CA . PRO A 1 119 ? 3.594 -12.230 7.471 1.00 60.47 119 PRO A CA 1
ATOM 957 C C . PRO A 1 119 ? 4.531 -11.376 6.602 1.00 60.47 119 PRO A C 1
ATOM 959 O O . PRO A 1 119 ? 5.045 -11.839 5.581 1.00 60.47 119 PRO A O 1
ATOM 962 N N . GLY A 1 120 ? 4.719 -10.111 6.988 1.00 62.84 120 GLY A N 1
ATOM 963 C CA . GLY A 1 120 ? 5.557 -9.155 6.255 1.00 62.84 120 GLY A CA 1
ATOM 964 C C . GLY A 1 120 ? 4.995 -8.697 4.902 1.00 62.84 120 GLY A C 1
ATOM 965 O O . GLY A 1 120 ? 5.755 -8.191 4.084 1.00 62.84 120 GLY A O 1
ATOM 966 N N . GLN A 1 121 ? 3.694 -8.891 4.639 1.00 67.25 121 GLN A N 1
ATOM 967 C CA . GLN A 1 121 ? 3.034 -8.524 3.374 1.00 67.25 121 GLN A CA 1
ATOM 968 C C . GLN A 1 121 ? 3.720 -9.112 2.123 1.00 67.25 121 GLN A C 1
ATOM 970 O O . GLN A 1 121 ? 3.752 -8.499 1.056 1.00 67.25 121 GLN A O 1
ATOM 975 N N . ALA A 1 122 ? 4.213 -10.354 2.216 1.00 66.81 122 ALA A N 1
ATOM 976 C CA . ALA A 1 122 ? 4.806 -11.075 1.084 1.00 66.81 122 ALA A CA 1
ATOM 977 C C . ALA A 1 122 ? 3.849 -11.246 -0.122 1.00 66.81 122 ALA A C 1
ATOM 979 O O . ALA A 1 122 ? 4.283 -11.598 -1.220 1.00 66.81 122 ALA A O 1
ATOM 980 N N . GLY A 1 123 ? 2.555 -10.954 0.038 1.00 66.25 123 GLY A N 1
ATOM 981 C CA . GLY A 1 123 ? 1.589 -10.855 -1.056 1.00 66.25 123 GLY A CA 1
ATOM 982 C C . GLY A 1 123 ? 1.987 -9.907 -2.195 1.00 66.25 123 GLY A C 1
ATOM 983 O O . GLY A 1 123 ? 1.561 -10.118 -3.328 1.00 66.25 123 GLY A O 1
ATOM 984 N N . ASP A 1 124 ? 2.873 -8.931 -1.980 1.00 76.88 124 ASP A N 1
ATOM 985 C CA . ASP A 1 124 ? 3.383 -8.102 -3.084 1.00 76.88 124 ASP A CA 1
ATOM 986 C C . ASP A 1 124 ? 4.200 -8.869 -4.119 1.00 76.88 124 ASP A C 1
ATOM 988 O O . ASP A 1 124 ? 4.201 -8.505 -5.299 1.00 76.88 124 ASP A O 1
ATOM 992 N N . PHE A 1 125 ? 4.851 -9.963 -3.716 1.00 81.06 125 PHE A N 1
ATOM 993 C CA . PHE A 1 125 ? 5.571 -10.828 -4.647 1.00 81.06 125 PHE A CA 1
ATOM 994 C C . PHE A 1 125 ? 4.620 -11.502 -5.643 1.00 81.06 125 PHE A C 1
ATOM 996 O O . PHE A 1 125 ? 5.039 -11.831 -6.753 1.00 81.06 125 PHE A O 1
ATOM 1003 N N . ILE A 1 126 ? 3.330 -11.640 -5.308 1.00 84.94 126 ILE A N 1
ATOM 1004 C CA . ILE A 1 126 ? 2.315 -12.162 -6.232 1.00 84.94 126 ILE A CA 1
ATOM 1005 C C . ILE A 1 126 ? 2.076 -11.186 -7.381 1.00 84.94 126 ILE A C 1
ATOM 1007 O O . ILE A 1 126 ? 1.929 -11.638 -8.516 1.00 84.94 126 ILE A O 1
ATOM 1011 N N . LYS A 1 127 ? 2.123 -9.866 -7.136 1.00 89.81 127 LYS A N 1
ATOM 1012 C CA . LYS A 1 127 ? 2.038 -8.867 -8.216 1.00 89.81 127 LYS A CA 1
ATOM 1013 C C . LYS A 1 127 ? 3.165 -9.080 -9.225 1.00 89.81 127 LYS A C 1
ATOM 1015 O O . LYS A 1 127 ? 2.918 -9.160 -10.427 1.00 89.81 127 LYS A O 1
ATOM 1020 N N . ALA A 1 128 ? 4.393 -9.239 -8.728 1.00 88.06 128 ALA A N 1
ATOM 1021 C CA . ALA A 1 128 ? 5.560 -9.465 -9.573 1.00 88.06 128 ALA A CA 1
ATOM 1022 C C . ALA A 1 128 ? 5.511 -10.814 -10.308 1.00 88.06 128 ALA A C 1
ATOM 1024 O O . ALA A 1 128 ? 5.810 -10.883 -11.499 1.00 88.06 128 ALA A O 1
ATOM 1025 N N . TRP A 1 129 ? 5.081 -11.876 -9.624 1.00 87.19 129 TRP A N 1
ATOM 1026 C CA . TRP A 1 129 ? 4.919 -13.204 -10.212 1.00 87.19 129 TRP A CA 1
ATOM 1027 C C . TRP A 1 129 ? 3.860 -13.226 -11.320 1.00 87.19 129 TRP A C 1
ATOM 1029 O O . TRP A 1 129 ? 4.100 -13.801 -12.382 1.00 87.19 129 TRP A O 1
ATOM 1039 N N . TYR A 1 130 ? 2.717 -12.567 -11.108 1.00 90.25 130 TYR A N 1
ATOM 1040 C CA . TYR A 1 130 ? 1.640 -12.505 -12.094 1.00 90.25 130 TYR A CA 1
ATOM 1041 C C . TYR A 1 130 ? 2.060 -11.714 -13.338 1.00 90.25 130 TYR A C 1
ATOM 1043 O O . TYR A 1 130 ? 1.828 -12.159 -14.459 1.00 90.25 130 TYR A O 1
ATOM 1051 N N . LEU A 1 131 ? 2.746 -10.580 -13.157 1.00 89.38 131 LEU A N 1
ATOM 1052 C CA . LEU A 1 131 ? 3.310 -9.810 -14.270 1.00 89.38 131 LEU A CA 1
ATOM 1053 C C . LEU A 1 131 ? 4.359 -10.610 -15.051 1.00 89.38 131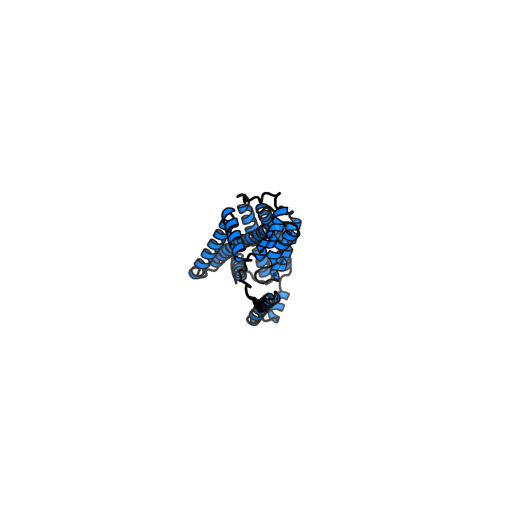 LEU A C 1
ATOM 1055 O O . LEU A 1 131 ? 4.355 -10.577 -16.279 1.00 89.38 131 LEU A O 1
ATOM 1059 N N . ASN A 1 132 ? 5.206 -11.377 -14.361 1.00 87.19 132 ASN A N 1
ATOM 1060 C CA . ASN A 1 132 ? 6.168 -12.263 -15.012 1.00 87.19 132 ASN A CA 1
ATOM 1061 C C . ASN A 1 132 ? 5.475 -13.359 -15.834 1.00 87.19 132 ASN A C 1
ATOM 1063 O O . ASN A 1 132 ? 5.842 -13.622 -16.975 1.00 87.19 132 ASN A O 1
ATOM 1067 N N . LYS A 1 133 ? 4.412 -13.964 -15.289 1.00 87.44 133 LYS A N 1
ATOM 1068 C CA . LYS A 1 133 ? 3.580 -14.932 -16.020 1.00 87.44 133 LYS A CA 1
ATOM 1069 C C . LYS A 1 133 ? 2.875 -14.322 -17.233 1.00 87.44 133 LYS A C 1
ATOM 1071 O O . LYS A 1 133 ? 2.650 -15.036 -18.203 1.00 87.44 133 LYS A O 1
ATOM 1076 N N . ALA A 1 134 ? 2.575 -13.026 -17.197 1.00 86.50 134 ALA A N 1
ATOM 1077 C CA . ALA A 1 134 ? 2.045 -12.270 -18.328 1.00 86.50 134 ALA A CA 1
ATOM 1078 C C . ALA A 1 134 ? 3.123 -11.838 -19.351 1.00 86.50 134 ALA A C 1
ATOM 1080 O O . ALA A 1 134 ? 2.799 -11.151 -20.315 1.00 86.50 134 ALA A O 1
ATOM 1081 N N . GLY A 1 135 ? 4.389 -12.240 -19.168 1.00 84.25 135 GLY A N 1
ATOM 1082 C CA . GLY A 1 135 ? 5.488 -11.976 -20.103 1.00 84.25 135 GLY A CA 1
ATOM 1083 C C . GLY A 1 135 ? 6.266 -10.683 -19.842 1.00 84.25 135 GLY A C 1
ATOM 1084 O O . GLY A 1 135 ? 7.058 -10.266 -20.686 1.00 84.25 135 GLY A O 1
ATOM 1085 N N . HIS A 1 136 ? 6.061 -10.024 -18.698 1.00 86.88 136 HIS A N 1
ATOM 1086 C CA . HIS A 1 136 ? 6.839 -8.844 -18.313 1.00 86.88 136 HIS A CA 1
ATOM 1087 C C . HIS A 1 136 ? 8.118 -9.223 -17.554 1.00 86.88 136 HIS A C 1
ATOM 1089 O O . HIS A 1 136 ? 8.176 -10.244 -16.879 1.00 86.88 136 HIS A O 1
ATOM 1095 N N . SER A 1 137 ? 9.136 -8.359 -17.595 1.00 83.62 137 SER A N 1
ATOM 1096 C CA . SER A 1 137 ? 10.382 -8.563 -16.843 1.00 83.62 137 SER A CA 1
ATOM 1097 C C . SER A 1 137 ? 10.122 -8.691 -15.339 1.00 83.62 137 SER A C 1
ATOM 1099 O O . SER A 1 137 ? 9.618 -7.755 -14.710 1.00 83.62 137 SER A O 1
ATOM 1101 N N . LEU A 1 138 ? 10.544 -9.811 -14.739 1.00 80.25 138 LEU A N 1
ATOM 1102 C CA . LEU A 1 138 ? 10.470 -10.027 -13.291 1.00 80.25 138 LEU A CA 1
ATOM 1103 C C . LEU A 1 138 ? 11.186 -8.914 -12.509 1.00 80.25 138 LEU A C 1
ATOM 1105 O O . LEU A 1 138 ? 10.694 -8.476 -11.472 1.00 80.25 138 LEU A O 1
ATOM 1109 N N . GLY A 1 139 ? 12.323 -8.424 -13.014 1.00 78.62 139 GLY A N 1
ATOM 1110 C CA . GLY A 1 139 ? 13.082 -7.346 -12.378 1.00 78.62 139 GLY A CA 1
ATOM 1111 C C . GLY A 1 139 ? 12.315 -6.022 -12.347 1.00 78.62 139 GLY A C 1
ATOM 1112 O O . GLY A 1 139 ? 12.246 -5.381 -11.300 1.00 78.62 139 GLY A O 1
ATOM 1113 N N . ALA A 1 140 ? 11.686 -5.641 -13.464 1.00 80.12 140 ALA A N 1
ATOM 1114 C CA . ALA A 1 140 ? 10.843 -4.444 -13.532 1.00 80.12 140 ALA A CA 1
ATOM 1115 C C . ALA A 1 140 ? 9.590 -4.587 -12.654 1.00 80.12 140 ALA A C 1
ATOM 1117 O O . ALA A 1 140 ? 9.217 -3.661 -11.934 1.00 80.12 140 ALA A O 1
ATOM 1118 N N . ALA A 1 141 ? 8.979 -5.773 -12.648 1.00 85.81 141 ALA A N 1
ATOM 1119 C CA . ALA A 1 141 ? 7.805 -6.058 -11.837 1.00 85.81 141 ALA A CA 1
ATOM 1120 C C . ALA A 1 141 ? 8.110 -5.989 -10.327 1.00 85.81 141 ALA A C 1
ATOM 1122 O O . ALA A 1 141 ? 7.366 -5.350 -9.581 1.00 85.81 141 ALA A O 1
ATOM 1123 N N . LEU A 1 142 ? 9.234 -6.561 -9.879 1.00 84.75 142 LEU A N 1
ATOM 1124 C CA . LEU A 1 142 ? 9.710 -6.448 -8.495 1.00 84.75 142 LEU A CA 1
ATOM 1125 C C . LEU A 1 142 ? 10.049 -5.001 -8.125 1.00 84.75 142 LEU A C 1
ATOM 1127 O O . LEU A 1 142 ? 9.635 -4.536 -7.066 1.00 84.75 142 LEU A O 1
ATOM 1131 N N . LEU A 1 143 ? 10.746 -4.271 -9.003 1.00 83.38 143 LEU A N 1
ATOM 1132 C CA . LEU A 1 143 ? 11.054 -2.858 -8.783 1.00 83.38 143 LEU A CA 1
ATOM 1133 C C . LEU A 1 143 ? 9.774 -2.033 -8.601 1.00 83.38 143 LEU A C 1
ATOM 1135 O O . LEU A 1 143 ? 9.706 -1.220 -7.683 1.00 83.38 143 LEU A O 1
ATOM 1139 N N . SER A 1 144 ? 8.744 -2.286 -9.417 1.00 88.25 144 SER A N 1
ATOM 1140 C CA . SER A 1 144 ? 7.450 -1.611 -9.282 1.00 88.25 144 SER A CA 1
ATOM 1141 C C . SER A 1 144 ? 6.805 -1.862 -7.917 1.00 88.25 144 SER A C 1
ATOM 1143 O O . SER A 1 144 ? 6.266 -0.937 -7.321 1.00 88.25 144 SER A O 1
ATOM 1145 N N . ALA A 1 145 ? 6.891 -3.091 -7.395 1.00 88.81 145 ALA A N 1
ATOM 1146 C CA . ALA A 1 145 ? 6.331 -3.453 -6.099 1.00 88.81 145 ALA A CA 1
ATOM 1147 C C . ALA A 1 145 ? 7.114 -2.816 -4.940 1.00 88.81 145 ALA A C 1
ATOM 1149 O O . ALA A 1 145 ? 6.508 -2.333 -3.991 1.00 88.81 145 ALA A O 1
ATOM 1150 N N . VAL A 1 146 ? 8.447 -2.756 -5.031 1.00 85.81 146 VAL A N 1
ATOM 1151 C CA . VAL A 1 146 ? 9.290 -2.091 -4.023 1.00 85.81 146 VAL A CA 1
ATOM 1152 C C . VAL A 1 146 ? 9.040 -0.584 -4.002 1.00 85.81 146 VAL A C 1
ATOM 1154 O O . VAL A 1 146 ? 8.851 -0.017 -2.928 1.00 85.81 146 VAL A O 1
ATOM 1157 N N . LEU A 1 147 ? 8.989 0.064 -5.171 1.00 86.81 147 LEU A N 1
ATOM 1158 C CA . LEU A 1 147 ? 8.647 1.485 -5.272 1.00 86.81 147 LEU A CA 1
ATOM 1159 C C . LEU A 1 147 ? 7.266 1.751 -4.672 1.00 86.81 147 LEU A C 1
ATOM 1161 O O . LEU A 1 147 ? 7.120 2.658 -3.859 1.00 86.81 147 LEU A O 1
ATOM 1165 N N . ASP A 1 148 ? 6.281 0.910 -5.000 1.00 89.56 148 ASP A N 1
ATOM 1166 C CA . ASP A 1 148 ? 4.929 0.992 -4.449 1.00 89.56 148 ASP A CA 1
ATOM 1167 C C . ASP A 1 148 ? 4.921 1.001 -2.914 1.00 89.56 148 ASP A C 1
ATOM 1169 O O . ASP A 1 148 ? 4.154 1.746 -2.306 1.00 89.56 148 ASP A O 1
ATOM 1173 N N . ARG A 1 149 ? 5.809 0.215 -2.296 1.00 87.38 149 ARG A N 1
ATOM 1174 C CA . ARG A 1 149 ? 5.931 0.104 -0.840 1.00 87.38 149 ARG A CA 1
ATOM 1175 C C . ARG A 1 149 ? 6.677 1.253 -0.199 1.00 87.38 149 ARG A C 1
ATOM 1177 O O . ARG A 1 149 ? 6.266 1.700 0.864 1.00 87.38 149 ARG A O 1
ATOM 1184 N N . LEU A 1 150 ? 7.728 1.762 -0.830 1.00 86.75 150 LEU A N 1
ATOM 1185 C CA . LEU A 1 150 ? 8.448 2.919 -0.302 1.00 86.75 150 LEU A CA 1
ATOM 1186 C C . LEU A 1 150 ? 7.547 4.152 -0.197 1.00 86.75 150 LEU A C 1
ATOM 1188 O O . LEU A 1 150 ? 7.646 4.874 0.789 1.00 86.75 150 LEU A O 1
ATOM 1192 N N . PHE A 1 151 ? 6.632 4.362 -1.149 1.00 88.50 151 PHE A N 1
ATOM 1193 C CA . PHE A 1 151 ? 5.639 5.437 -1.045 1.00 88.50 151 PHE A CA 1
ATOM 1194 C C . PHE A 1 151 ? 4.657 5.223 0.113 1.00 88.50 151 PHE A C 1
ATOM 1196 O O . PHE A 1 151 ? 4.391 6.164 0.860 1.00 88.50 151 PHE A O 1
ATOM 1203 N N . ASP A 1 152 ? 4.159 3.995 0.299 1.00 88.19 152 ASP A N 1
ATOM 1204 C CA . ASP A 1 152 ? 3.283 3.668 1.431 1.00 88.19 152 ASP A CA 1
ATOM 1205 C C . ASP A 1 152 ? 4.001 3.901 2.774 1.00 88.19 152 ASP A C 1
ATOM 1207 O O . ASP A 1 152 ? 3.436 4.527 3.670 1.00 88.19 152 ASP A O 1
ATOM 1211 N N . VAL A 1 153 ? 5.259 3.460 2.901 1.00 86.69 153 VAL A N 1
ATOM 1212 C CA . VAL A 1 153 ? 6.069 3.666 4.112 1.00 86.69 153 VAL A CA 1
ATOM 1213 C C . VAL A 1 153 ? 6.364 5.150 4.326 1.00 86.69 153 VAL A C 1
ATOM 1215 O O . VAL A 1 153 ? 6.221 5.627 5.444 1.00 86.69 153 VAL A O 1
ATOM 1218 N N . ALA A 1 154 ? 6.719 5.906 3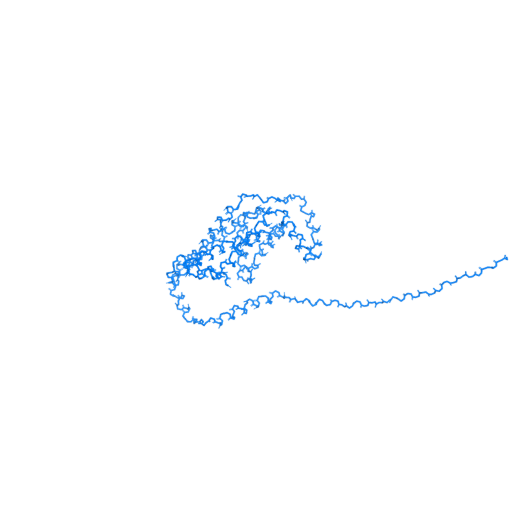.283 1.00 87.25 154 ALA A N 1
ATOM 1219 C CA . ALA A 1 154 ? 6.980 7.342 3.402 1.00 87.25 154 ALA A CA 1
ATOM 1220 C C . ALA A 1 154 ? 5.778 8.088 3.998 1.00 87.25 154 ALA A C 1
ATOM 1222 O O . ALA A 1 154 ? 5.932 8.859 4.943 1.00 87.25 154 ALA A O 1
ATOM 1223 N N . VAL A 1 155 ? 4.571 7.828 3.482 1.00 86.62 155 VAL A N 1
ATOM 1224 C CA . VAL A 1 155 ? 3.352 8.460 4.003 1.00 86.62 155 VAL A CA 1
ATOM 1225 C C . VAL A 1 155 ? 3.017 7.957 5.402 1.00 86.62 155 VAL A C 1
ATOM 1227 O O . VAL A 1 155 ? 2.622 8.760 6.240 1.00 86.62 155 VAL A O 1
ATOM 1230 N N . LEU A 1 156 ? 3.224 6.674 5.696 1.00 84.31 156 LEU A N 1
ATOM 1231 C CA . LEU A 1 156 ? 3.024 6.131 7.040 1.00 84.31 156 LEU A CA 1
ATOM 1232 C C . LEU A 1 156 ? 3.929 6.808 8.075 1.00 84.31 156 LEU A C 1
ATOM 1234 O O . LEU A 1 156 ? 3.457 7.170 9.146 1.00 84.31 156 LEU A O 1
ATOM 1238 N N . VAL A 1 157 ? 5.202 7.037 7.748 1.00 84.25 157 VAL A N 1
ATOM 1239 C CA . VAL A 1 157 ? 6.150 7.742 8.625 1.00 84.25 157 VAL A CA 1
ATOM 1240 C C . VAL A 1 157 ? 5.709 9.190 8.854 1.00 84.25 157 VAL A C 1
ATOM 1242 O O . VAL A 1 157 ? 5.758 9.671 9.985 1.00 84.25 157 VAL A O 1
ATOM 1245 N N . LEU A 1 158 ? 5.229 9.876 7.812 1.00 83.94 158 LEU A N 1
ATOM 1246 C CA . LEU A 1 158 ? 4.686 11.234 7.933 1.00 83.94 158 LEU A CA 1
ATOM 1247 C C . LEU A 1 158 ? 3.418 11.275 8.800 1.00 83.94 158 LEU A C 1
ATOM 1249 O O . LEU A 1 158 ? 3.274 12.166 9.638 1.00 83.94 158 LEU A O 1
ATOM 1253 N N . LEU A 1 159 ? 2.519 10.301 8.639 1.00 82.06 159 LEU A N 1
ATOM 1254 C CA . LEU A 1 159 ? 1.314 10.183 9.460 1.00 82.06 159 LEU A CA 1
ATOM 1255 C C . LEU A 1 159 ? 1.658 9.876 10.919 1.00 82.06 159 LEU A C 1
ATOM 1257 O O . LEU A 1 159 ? 1.143 10.549 1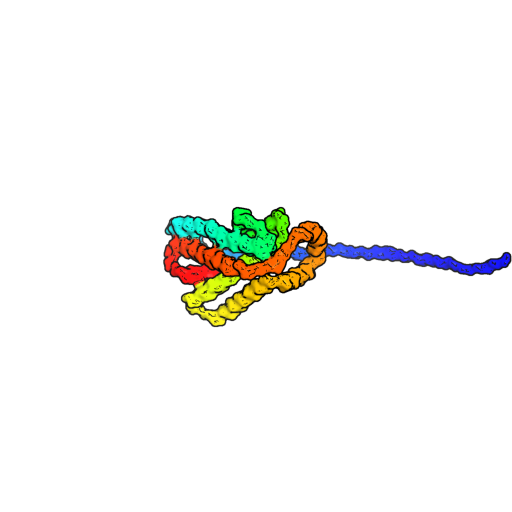1.810 1.00 82.06 159 LEU A O 1
ATOM 1261 N N . ALA A 1 160 ? 2.593 8.959 11.169 1.00 79.44 160 ALA A N 1
ATOM 1262 C CA . ALA A 1 160 ? 3.088 8.664 12.509 1.00 79.44 160 ALA A CA 1
ATOM 1263 C C . ALA A 1 160 ? 3.704 9.904 13.173 1.00 79.44 160 ALA A C 1
ATOM 1265 O O . ALA A 1 160 ? 3.385 10.196 14.325 1.00 79.44 160 ALA A O 1
ATOM 1266 N N . ALA A 1 161 ? 4.503 10.684 12.433 1.00 79.75 161 ALA A N 1
ATOM 1267 C CA . ALA A 1 161 ? 5.036 11.960 12.915 1.00 79.75 161 ALA A CA 1
ATOM 1268 C C . ALA A 1 161 ? 3.909 12.902 13.349 1.00 79.75 161 ALA A C 1
ATOM 1270 O O . ALA A 1 161 ? 3.945 13.449 14.449 1.00 79.75 161 ALA A O 1
ATOM 1271 N N . SER A 1 162 ? 2.889 13.058 12.498 1.00 78.00 162 SER A N 1
ATOM 1272 C CA . SER A 1 162 ? 1.755 13.940 12.778 1.00 78.00 162 SER A CA 1
ATOM 1273 C C . SER A 1 162 ? 0.928 13.478 13.982 1.00 78.00 162 SER A C 1
ATOM 1275 O O . SER A 1 162 ? 0.538 14.304 14.802 1.00 78.00 162 SER A O 1
ATOM 1277 N N . GLY A 1 163 ? 0.723 12.168 14.143 1.00 74.94 163 GLY A N 1
ATOM 1278 C CA . GLY A 1 163 ? -0.019 11.599 15.266 1.00 74.94 163 GLY A CA 1
ATOM 1279 C C . GLY A 1 163 ? 0.679 11.821 16.607 1.00 74.94 163 GLY A C 1
ATOM 1280 O O . GLY A 1 163 ? 0.036 12.236 17.568 1.00 74.94 163 GLY A O 1
ATOM 1281 N N . LEU A 1 164 ? 2.001 11.617 16.669 1.00 75.31 164 LEU A N 1
ATOM 1282 C CA . LEU A 1 164 ? 2.768 11.864 17.894 1.00 75.31 164 LEU A CA 1
ATOM 1283 C C . LEU A 1 164 ? 2.759 13.349 18.295 1.00 75.31 164 LEU A C 1
ATOM 1285 O O . LEU A 1 164 ? 2.719 13.642 19.487 1.00 75.31 164 LEU A O 1
ATOM 1289 N N . LEU A 1 165 ? 2.766 14.277 17.325 1.00 74.19 165 LEU A N 1
ATOM 1290 C CA . LEU A 1 165 ? 2.696 15.716 17.609 1.00 74.19 165 LEU A CA 1
ATOM 1291 C C . LEU A 1 165 ? 1.368 16.094 18.269 1.00 74.19 165 LEU A C 1
ATOM 1293 O O . LEU A 1 165 ? 1.349 16.943 19.155 1.00 74.19 165 LEU A O 1
ATOM 1297 N N . VAL A 1 166 ? 0.266 15.463 17.855 1.00 74.31 166 VAL A N 1
ATOM 1298 C CA . VAL A 1 166 ? -1.058 15.755 18.418 1.00 74.31 166 VAL A CA 1
ATOM 1299 C C . VAL A 1 166 ? -1.257 15.108 19.788 1.00 74.31 166 VAL A C 1
ATOM 1301 O O . VAL A 1 166 ? -1.852 15.726 20.665 1.00 74.31 166 VAL A O 1
ATOM 1304 N N . LEU A 1 167 ? -0.740 13.894 20.004 1.00 71.06 167 LEU A N 1
ATOM 1305 C CA . LEU A 1 167 ? -0.881 13.191 21.286 1.00 71.06 167 LEU A CA 1
ATOM 1306 C C . LEU A 1 167 ? -0.014 13.768 22.418 1.00 71.06 167 LEU A C 1
ATOM 1308 O O . LEU A 1 167 ? -0.128 13.307 23.551 1.00 71.06 167 LEU A O 1
ATOM 1312 N N . GLY A 1 168 ? 0.862 14.738 22.134 1.00 66.94 168 GLY A N 1
ATOM 1313 C CA . GLY A 1 168 ? 1.719 15.363 23.147 1.00 66.94 168 GLY A CA 1
ATOM 1314 C C . GLY A 1 168 ? 2.706 14.394 23.809 1.00 66.94 168 GLY A C 1
ATOM 1315 O O . GLY A 1 168 ? 3.169 14.655 24.916 1.00 66.94 168 GLY A O 1
ATOM 1316 N N . ALA A 1 169 ? 3.006 13.265 23.159 1.00 68.56 169 ALA A N 1
ATOM 1317 C CA . ALA A 1 169 ? 3.963 12.283 23.658 1.00 68.56 169 ALA A CA 1
ATOM 1318 C C . ALA A 1 169 ? 5.396 12.843 23.622 1.00 68.56 169 ALA A C 1
ATOM 1320 O O . ALA A 1 169 ? 5.706 13.700 22.791 1.00 68.56 169 ALA A O 1
ATOM 1321 N N . ASP A 1 170 ? 6.284 12.319 24.477 1.00 73.56 170 ASP A N 1
ATOM 1322 C CA . ASP A 1 170 ? 7.706 12.688 24.514 1.00 73.56 170 ASP A CA 1
ATOM 1323 C C . ASP A 1 170 ? 8.405 12.376 23.179 1.00 73.56 170 ASP A C 1
ATOM 1325 O O . ASP A 1 170 ? 8.974 11.302 22.949 1.00 73.56 170 ASP A O 1
ATOM 1329 N N . PHE A 1 171 ? 8.369 13.363 22.283 1.00 72.81 171 PHE A N 1
ATOM 1330 C CA . PHE A 1 171 ? 8.860 13.266 20.910 1.00 72.81 171 PHE A CA 1
ATOM 1331 C C . PHE A 1 171 ? 10.368 13.003 20.863 1.00 72.81 171 PHE A C 1
ATOM 1333 O O . PHE A 1 171 ? 10.865 12.397 19.918 1.00 72.81 171 PHE A O 1
ATOM 1340 N N . SER A 1 172 ? 11.100 13.427 21.896 1.00 76.44 172 SER A N 1
ATOM 1341 C CA . SER A 1 172 ? 12.562 13.360 21.982 1.00 76.44 172 SER A CA 1
ATOM 1342 C C . SER A 1 172 ? 13.119 11.943 21.817 1.00 76.44 172 SER A C 1
ATOM 1344 O O . SER A 1 172 ? 14.171 11.773 21.204 1.00 76.44 172 SER A O 1
ATOM 1346 N N . SER A 1 173 ? 12.405 10.927 22.309 1.00 80.81 173 SER A N 1
ATOM 1347 C CA . SER A 1 173 ? 12.846 9.529 22.258 1.00 80.81 173 SER A CA 1
ATOM 1348 C C . SER A 1 173 ? 12.596 8.856 20.900 1.00 80.81 173 SER A C 1
ATOM 1350 O O . SER A 1 173 ? 13.405 8.040 20.458 1.00 80.81 173 SER A O 1
ATOM 1352 N N . VAL A 1 174 ? 11.510 9.218 20.206 1.00 79.31 174 VAL A N 1
ATOM 1353 C CA . VAL A 1 174 ? 11.072 8.571 18.952 1.00 79.31 174 VAL A CA 1
ATOM 1354 C C . VAL A 1 174 ? 11.544 9.334 17.709 1.00 79.31 174 VAL A C 1
ATOM 1356 O O . VAL A 1 174 ? 11.782 8.734 16.657 1.00 79.31 174 VAL A O 1
ATOM 1359 N N . LEU A 1 175 ? 11.736 10.652 17.825 1.00 82.56 175 LEU A N 1
ATOM 1360 C CA . LEU A 1 175 ? 12.127 11.545 16.733 1.00 82.56 175 LEU A CA 1
ATOM 1361 C C . LEU A 1 175 ? 13.383 11.083 15.974 1.00 82.56 175 LEU A C 1
ATOM 1363 O O . LEU A 1 175 ? 13.328 11.070 14.742 1.00 82.56 175 LEU A O 1
ATOM 1367 N N . PRO A 1 176 ? 14.487 10.657 16.626 1.00 86.75 176 PRO A N 1
ATOM 1368 C CA . PRO A 1 176 ? 15.671 10.202 15.900 1.00 86.75 176 PRO A CA 1
ATOM 1369 C C . PRO A 1 176 ? 15.383 8.978 15.026 1.00 86.75 176 PRO A C 1
ATOM 1371 O O . PRO A 1 176 ? 15.829 8.920 13.881 1.00 86.75 176 PRO A O 1
ATOM 1374 N N . GLY A 1 177 ? 14.599 8.023 15.538 1.00 85.62 177 GLY A N 1
ATOM 1375 C CA . GLY A 1 177 ? 14.207 6.824 14.796 1.00 85.62 177 GLY A CA 1
ATOM 1376 C C . GLY A 1 177 ? 13.313 7.155 13.604 1.00 85.62 177 GLY A C 1
ATOM 1377 O O . GLY A 1 177 ? 13.533 6.647 12.504 1.00 85.62 177 GLY A O 1
ATOM 1378 N N . LEU A 1 178 ? 12.356 8.066 13.793 1.00 83.75 178 LEU A N 1
ATOM 1379 C CA . LEU A 1 178 ? 11.451 8.498 12.735 1.00 83.75 178 LEU A CA 1
ATOM 1380 C C . LEU A 1 178 ? 12.190 9.247 11.621 1.00 83.75 178 LEU A C 1
ATOM 1382 O O . LEU A 1 178 ? 11.988 8.943 10.449 1.00 83.75 178 LEU A O 1
ATOM 1386 N N . LEU A 1 179 ? 13.096 10.166 11.976 1.00 85.75 179 LEU A N 1
ATOM 1387 C CA . LEU A 1 179 ? 13.945 10.881 11.019 1.00 85.75 179 LEU A CA 1
ATOM 1388 C C . LEU A 1 179 ? 14.898 9.940 10.280 1.00 85.75 179 LEU A C 1
ATOM 1390 O O . LEU A 1 179 ? 15.038 10.059 9.064 1.00 85.75 179 LEU A O 1
ATOM 1394 N N . ALA A 1 180 ? 15.523 8.991 10.982 1.00 87.19 180 ALA A N 1
ATOM 1395 C CA . ALA A 1 180 ? 16.393 7.995 10.363 1.00 87.19 180 ALA A CA 1
ATOM 1396 C C . ALA A 1 180 ? 15.627 7.123 9.358 1.00 87.19 180 ALA A C 1
ATOM 1398 O O . ALA A 1 180 ? 16.122 6.865 8.259 1.00 87.19 180 ALA A O 1
ATOM 1399 N N . LEU A 1 181 ? 14.400 6.717 9.698 1.00 85.94 181 LEU A N 1
ATOM 1400 C CA . LEU A 1 181 ? 13.533 5.952 8.807 1.00 85.94 181 LEU A CA 1
ATOM 1401 C C . LEU A 1 181 ? 13.107 6.779 7.586 1.00 85.94 181 LEU A C 1
ATOM 1403 O O . LEU A 1 181 ? 13.225 6.303 6.458 1.00 85.94 181 LEU A O 1
ATOM 1407 N N . LEU A 1 182 ? 12.680 8.028 7.789 1.00 86.81 182 LEU A N 1
ATOM 1408 C CA . LEU A 1 182 ? 12.294 8.948 6.714 1.00 86.81 182 LEU A CA 1
ATOM 1409 C C . LEU A 1 182 ? 13.471 9.204 5.765 1.00 86.81 182 LEU A C 1
ATOM 1411 O O . LEU A 1 182 ? 13.329 9.083 4.549 1.00 86.81 182 LEU A O 1
ATOM 1415 N N . PHE A 1 183 ? 14.659 9.465 6.316 1.00 87.62 183 PHE A N 1
ATOM 1416 C CA . PHE A 1 183 ? 15.893 9.619 5.552 1.00 87.62 183 PHE A CA 1
ATOM 1417 C C . PHE A 1 183 ? 16.241 8.348 4.770 1.00 87.62 183 PHE A C 1
ATOM 1419 O O . PHE A 1 183 ? 16.545 8.427 3.582 1.00 87.62 183 PHE A O 1
ATOM 1426 N N . GLY A 1 184 ? 16.140 7.172 5.396 1.00 88.69 184 GLY A N 1
ATOM 1427 C CA . GLY A 1 184 ? 16.375 5.885 4.743 1.00 88.69 184 GLY A CA 1
ATOM 1428 C C . GLY A 1 184 ? 15.420 5.627 3.575 1.00 88.69 184 GLY A C 1
ATOM 1429 O O . GLY A 1 184 ? 15.857 5.204 2.505 1.00 88.69 184 GLY A O 1
ATOM 1430 N N . VAL A 1 185 ? 14.132 5.942 3.741 1.00 86.81 185 VAL A N 1
ATOM 1431 C CA . VAL A 1 185 ? 13.117 5.820 2.683 1.00 86.81 185 VAL A CA 1
ATOM 1432 C C . VAL A 1 185 ? 13.385 6.804 1.546 1.00 86.81 185 VAL A C 1
ATOM 1434 O O . VAL A 1 185 ? 13.357 6.406 0.382 1.00 86.81 185 VAL A O 1
ATOM 1437 N N . MET A 1 186 ? 13.709 8.062 1.855 1.00 85.19 186 MET A N 1
ATOM 1438 C CA . MET A 1 186 ? 14.056 9.064 0.842 1.00 85.19 186 MET A CA 1
ATOM 1439 C C . MET A 1 186 ? 15.325 8.683 0.079 1.00 85.19 186 MET A C 1
ATOM 1441 O O . MET A 1 186 ? 15.350 8.760 -1.149 1.00 85.19 186 MET A O 1
ATOM 1445 N N . LEU A 1 187 ? 16.354 8.196 0.776 1.00 86.62 187 LEU A N 1
ATOM 1446 C CA . LEU A 1 187 ? 17.571 7.685 0.156 1.00 86.62 187 LEU A CA 1
ATOM 1447 C C . LEU A 1 187 ? 17.263 6.491 -0.753 1.00 86.62 187 LEU A C 1
ATOM 1449 O O . LEU A 1 187 ? 17.736 6.455 -1.886 1.00 86.62 187 LEU A O 1
ATOM 1453 N N . ALA A 1 188 ? 16.438 5.545 -0.298 1.00 85.19 188 ALA A N 1
ATOM 1454 C CA . ALA A 1 188 ? 16.015 4.405 -1.104 1.00 85.19 188 ALA A CA 1
ATOM 1455 C C . ALA A 1 188 ? 15.252 4.852 -2.357 1.00 85.19 188 ALA A C 1
ATOM 1457 O O . ALA A 1 188 ? 15.550 4.365 -3.444 1.00 85.19 188 ALA A O 1
ATOM 1458 N N . LEU A 1 189 ? 14.331 5.814 -2.244 1.00 83.56 189 LEU A N 1
ATOM 1459 C CA . LEU A 1 189 ? 13.618 6.386 -3.389 1.00 83.56 189 LEU A CA 1
ATOM 1460 C C . LEU A 1 189 ? 14.571 7.071 -4.375 1.00 83.56 189 LEU A C 1
ATOM 1462 O O . LEU A 1 189 ? 14.436 6.848 -5.571 1.00 83.56 189 LEU A O 1
ATOM 1466 N N . ILE A 1 190 ? 15.560 7.841 -3.905 1.00 81.56 190 ILE A N 1
ATOM 1467 C CA . ILE A 1 190 ? 16.565 8.500 -4.761 1.00 81.56 190 ILE A CA 1
ATOM 1468 C C . ILE A 1 190 ? 17.444 7.463 -5.467 1.00 81.56 190 ILE A C 1
ATOM 1470 O O . ILE A 1 190 ? 17.627 7.502 -6.685 1.00 81.56 190 ILE A O 1
ATOM 1474 N N . VAL A 1 191 ? 17.963 6.489 -4.723 1.00 81.69 191 VAL A N 1
ATOM 1475 C CA . VAL A 1 191 ? 18.796 5.406 -5.257 1.00 81.69 191 VAL A CA 1
ATOM 1476 C C . VAL A 1 191 ? 18.016 4.572 -6.276 1.00 81.69 191 VAL A C 1
ATOM 1478 O O . VAL A 1 191 ? 18.540 4.223 -7.335 1.00 81.69 191 VAL A O 1
ATOM 1481 N N . LEU A 1 192 ? 16.740 4.308 -5.993 1.00 77.12 192 LEU A N 1
ATOM 1482 C CA . LEU A 1 192 ? 15.805 3.680 -6.912 1.00 77.12 192 LEU A CA 1
ATOM 1483 C C . LEU A 1 192 ? 15.186 4.657 -7.906 1.00 77.12 192 LEU A C 1
ATOM 1485 O O . LEU A 1 192 ? 14.370 4.201 -8.685 1.00 77.12 192 LEU A O 1
ATOM 1489 N N . ALA A 1 193 ? 15.540 5.939 -7.960 1.00 73.50 193 ALA A N 1
ATOM 1490 C CA . ALA A 1 193 ? 15.160 6.872 -9.027 1.00 73.50 193 ALA A CA 1
ATOM 1491 C C . ALA A 1 193 ? 16.249 6.902 -10.112 1.00 73.50 193 ALA A C 1
ATOM 1493 O O . ALA A 1 193 ? 15.940 6.926 -11.304 1.00 73.50 193 ALA A O 1
ATOM 1494 N N . VAL A 1 194 ? 17.514 6.786 -9.700 1.00 74.69 194 VAL A N 1
ATOM 1495 C CA . VAL A 1 194 ? 18.683 6.918 -10.573 1.00 74.69 194 VAL A CA 1
ATOM 1496 C C . VAL A 1 194 ? 19.060 5.580 -11.250 1.00 74.69 194 VAL A C 1
ATOM 1498 O O . VAL A 1 194 ? 19.438 4.625 -10.569 1.00 74.69 194 VAL A O 1
ATOM 1501 N N . PRO A 1 195 ? 19.039 5.483 -12.594 1.00 69.06 195 PRO A N 1
ATOM 1502 C CA . PRO A 1 195 ? 19.254 4.225 -13.326 1.00 69.06 195 PRO A CA 1
ATOM 1503 C C . PRO A 1 195 ? 20.623 3.575 -13.089 1.00 69.06 195 PRO A C 1
ATOM 1505 O O . PRO A 1 195 ? 20.722 2.355 -12.942 1.00 69.06 195 PRO A O 1
ATOM 1508 N N . SER A 1 196 ? 21.682 4.384 -13.009 1.00 69.56 196 SER A N 1
ATOM 1509 C CA . SER A 1 196 ? 23.053 3.912 -12.778 1.00 69.56 196 SER A CA 1
ATOM 1510 C C . SER A 1 196 ? 23.219 3.276 -11.393 1.00 69.56 196 SER A C 1
ATOM 1512 O O . SER A 1 196 ? 23.847 2.224 -11.254 1.00 69.56 196 SER A O 1
ATOM 1514 N N . LEU A 1 197 ? 22.592 3.866 -10.373 1.00 73.94 197 LEU A N 1
ATOM 1515 C CA . LEU A 1 197 ? 22.556 3.344 -9.007 1.00 73.94 197 LEU A CA 1
ATOM 1516 C C . LEU A 1 197 ? 21.739 2.048 -8.919 1.00 73.94 197 LEU A C 1
ATOM 1518 O O . LEU A 1 197 ? 22.210 1.077 -8.323 1.00 73.94 197 LEU A O 1
ATOM 1522 N N . ARG A 1 198 ? 20.579 1.978 -9.588 1.00 71.62 198 ARG A N 1
ATOM 1523 C CA . ARG A 1 198 ? 19.777 0.743 -9.691 1.00 71.62 198 ARG A CA 1
ATOM 1524 C C . ARG A 1 198 ? 20.555 -0.406 -10.318 1.00 71.62 198 ARG A C 1
ATOM 1526 O O . ARG A 1 198 ? 20.565 -1.505 -9.772 1.00 71.62 198 ARG A O 1
ATOM 1533 N N . ALA A 1 199 ? 21.216 -0.164 -11.452 1.00 70.69 199 ALA A N 1
ATOM 1534 C CA . ALA A 1 199 ? 21.998 -1.186 -12.143 1.00 70.69 199 ALA A CA 1
ATOM 1535 C C . ALA A 1 199 ? 23.132 -1.713 -11.249 1.00 70.69 199 ALA A C 1
ATOM 1537 O O . ALA A 1 199 ? 23.364 -2.923 -11.169 1.00 70.69 199 ALA A O 1
ATOM 1538 N N . ARG A 1 200 ? 23.786 -0.814 -10.503 1.00 72.44 200 ARG A N 1
ATOM 1539 C CA . ARG A 1 200 ? 24.833 -1.171 -9.542 1.00 72.44 200 ARG A CA 1
ATOM 1540 C C . ARG A 1 200 ? 24.282 -2.002 -8.384 1.00 72.44 200 ARG A C 1
ATOM 1542 O O . ARG A 1 200 ? 24.849 -3.053 -8.093 1.00 72.44 200 ARG A O 1
ATOM 1549 N N . LEU A 1 201 ? 23.160 -1.604 -7.788 1.00 74.00 201 LEU A N 1
ATOM 1550 C CA . LEU A 1 201 ? 22.482 -2.379 -6.745 1.00 74.00 201 LEU A CA 1
ATOM 1551 C C . LEU A 1 201 ? 22.092 -3.777 -7.219 1.00 74.00 201 LEU A C 1
ATOM 1553 O O . LEU A 1 201 ? 22.410 -4.758 -6.552 1.00 74.00 201 LEU A O 1
ATOM 1557 N N . LEU A 1 202 ? 21.463 -3.882 -8.392 1.00 71.88 202 LEU A N 1
ATOM 1558 C CA . LEU A 1 202 ? 21.086 -5.166 -8.980 1.00 71.88 202 LEU A CA 1
ATOM 1559 C C . LEU A 1 202 ? 22.312 -6.048 -9.219 1.00 71.88 202 LEU A C 1
ATOM 1561 O O . LEU A 1 202 ? 22.277 -7.239 -8.926 1.00 71.88 202 LEU A O 1
ATOM 1565 N N . SER A 1 203 ? 23.422 -5.476 -9.692 1.00 72.69 203 SER A N 1
ATOM 1566 C CA . SER A 1 203 ? 24.662 -6.229 -9.895 1.00 72.69 203 SER A CA 1
ATOM 1567 C C . SER A 1 203 ? 25.237 -6.788 -8.588 1.00 72.69 203 SER A C 1
ATOM 1569 O O . SER A 1 203 ? 25.734 -7.913 -8.569 1.00 72.69 203 SER A O 1
ATOM 1571 N N . ILE A 1 204 ? 25.134 -6.039 -7.486 1.00 73.25 204 ILE A N 1
ATOM 1572 C CA . ILE A 1 204 ? 25.583 -6.469 -6.157 1.00 73.25 204 ILE A CA 1
ATOM 1573 C C . ILE A 1 204 ? 24.637 -7.546 -5.616 1.00 73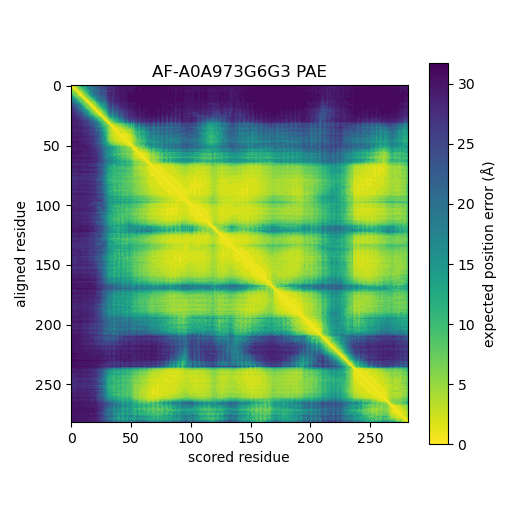.25 204 ILE A C 1
ATOM 1575 O O . ILE A 1 204 ? 25.098 -8.608 -5.203 1.00 73.25 204 ILE A O 1
ATOM 1579 N N . ALA A 1 205 ? 23.323 -7.325 -5.702 1.00 71.62 205 ALA A N 1
ATOM 1580 C CA . ALA A 1 205 ? 22.309 -8.295 -5.299 1.00 71.62 205 ALA A CA 1
ATOM 1581 C C . ALA A 1 205 ? 22.470 -9.631 -6.039 1.00 71.62 205 ALA A C 1
ATOM 1583 O O . ALA A 1 205 ? 22.454 -10.688 -5.417 1.00 71.62 205 ALA A O 1
ATOM 1584 N N . LEU A 1 206 ? 22.716 -9.597 -7.351 1.00 69.19 206 LEU A N 1
ATOM 1585 C CA . LEU A 1 206 ? 22.950 -10.793 -8.162 1.00 69.19 206 LEU A CA 1
ATOM 1586 C C . LEU A 1 206 ? 24.269 -11.499 -7.821 1.00 69.19 206 LEU A C 1
ATOM 1588 O O . LEU A 1 206 ? 24.316 -12.729 -7.819 1.00 69.19 206 LEU A O 1
ATOM 1592 N N . LYS A 1 207 ? 25.335 -10.750 -7.506 1.00 71.25 207 LYS A N 1
ATOM 1593 C CA . LYS A 1 207 ? 26.599 -11.329 -7.019 1.00 71.25 207 LYS A CA 1
ATOM 1594 C C . LYS A 1 207 ? 26.397 -12.062 -5.691 1.00 71.25 207 LYS A C 1
ATOM 1596 O O . LYS A 1 207 ? 26.946 -13.148 -5.526 1.00 71.25 207 LYS A O 1
ATOM 1601 N N . MET A 1 208 ? 25.579 -11.510 -4.794 1.00 71.19 208 MET A N 1
ATOM 1602 C CA . MET A 1 208 ? 25.227 -12.142 -3.517 1.00 71.19 208 MET A CA 1
ATOM 1603 C C . MET A 1 208 ? 24.283 -13.341 -3.689 1.00 71.19 208 MET A C 1
ATOM 1605 O O . MET A 1 208 ? 24.441 -14.344 -3.003 1.00 71.19 208 MET A O 1
ATOM 1609 N N . ALA A 1 209 ? 23.340 -13.281 -4.636 1.00 67.69 209 ALA A N 1
ATOM 1610 C CA . ALA A 1 209 ? 22.357 -14.342 -4.877 1.00 67.69 209 ALA A CA 1
ATOM 1611 C C . ALA A 1 209 ? 22.936 -15.591 -5.591 1.00 67.69 209 ALA A C 1
ATOM 1613 O O . ALA A 1 209 ? 22.274 -16.625 -5.686 1.00 67.69 209 ALA A O 1
ATOM 1614 N N . GLY A 1 210 ? 24.191 -15.530 -6.052 1.00 57.34 210 GLY A N 1
ATOM 1615 C CA . GLY A 1 210 ? 24.951 -16.672 -6.564 1.00 57.34 210 GLY A CA 1
ATOM 1616 C C . GLY A 1 210 ? 24.693 -17.025 -8.039 1.00 57.34 210 GLY A C 1
ATOM 1617 O O . GLY A 1 210 ? 23.610 -16.839 -8.594 1.00 57.34 210 GLY A O 1
ATOM 1618 N N . LYS A 1 211 ? 25.713 -17.610 -8.694 1.00 54.38 211 LYS A N 1
ATOM 1619 C CA . LYS A 1 211 ? 25.751 -17.930 -10.144 1.00 54.38 211 LYS A CA 1
ATOM 1620 C C . LYS A 1 211 ? 24.593 -18.805 -10.664 1.00 54.38 211 LYS A C 1
ATOM 1622 O O . LYS A 1 211 ? 24.374 -18.856 -11.872 1.00 54.38 211 LYS A O 1
ATOM 1627 N N . LYS A 1 212 ? 23.843 -19.483 -9.787 1.00 51.38 212 LYS A N 1
ATOM 1628 C CA . LYS A 1 212 ? 22.748 -20.394 -10.166 1.00 51.38 212 LYS A CA 1
ATOM 1629 C C . LYS A 1 212 ? 21.530 -19.654 -10.739 1.00 51.38 212 LYS A C 1
ATOM 1631 O O . LYS A 1 212 ? 20.895 -20.181 -11.644 1.00 51.38 212 LYS A O 1
ATOM 1636 N N . LEU A 1 213 ? 21.260 -18.426 -10.285 1.00 52.59 213 LEU A N 1
ATOM 1637 C CA . LEU A 1 213 ? 20.194 -17.570 -10.832 1.00 52.59 213 LEU A CA 1
ATOM 1638 C C . LEU A 1 213 ? 20.599 -16.913 -12.162 1.00 52.59 213 LEU A C 1
ATOM 1640 O O . LEU A 1 213 ? 19.772 -16.754 -13.054 1.00 52.59 213 LEU A O 1
ATOM 1644 N N . LEU A 1 214 ? 21.890 -16.606 -12.335 1.00 52.22 214 LEU A N 1
ATOM 1645 C CA . LEU A 1 214 ? 22.430 -16.008 -13.564 1.00 52.22 214 LEU A CA 1
ATOM 1646 C C . LEU A 1 214 ? 22.353 -16.952 -14.777 1.00 52.22 214 LEU A C 1
ATOM 1648 O O . LEU A 1 214 ? 22.207 -16.484 -15.901 1.00 52.22 214 LEU A O 1
ATOM 1652 N N . LYS A 1 215 ? 22.394 -18.277 -14.566 1.00 45.44 215 LYS A N 1
ATOM 1653 C CA . LYS A 1 215 ? 22.342 -19.275 -15.650 1.00 45.44 215 LYS A CA 1
ATOM 1654 C C . LYS A 1 215 ? 20.998 -19.300 -16.397 1.00 45.44 215 LYS A C 1
ATOM 1656 O O . LYS A 1 215 ? 20.996 -19.581 -17.590 1.00 45.44 215 LYS A O 1
ATOM 1661 N N . ASN A 1 216 ? 19.886 -18.962 -15.735 1.00 48.34 216 ASN A N 1
ATOM 1662 C CA . ASN A 1 216 ? 18.570 -18.860 -16.385 1.00 48.34 216 ASN A CA 1
ATOM 1663 C C . ASN A 1 216 ? 18.390 -17.559 -17.181 1.00 48.34 216 ASN A C 1
ATOM 1665 O O . ASN A 1 216 ? 17.589 -17.515 -18.108 1.00 48.34 216 ASN A O 1
ATOM 1669 N N . ARG A 1 217 ? 19.155 -16.511 -16.855 1.00 49.25 217 ARG A N 1
ATOM 1670 C CA . ARG A 1 217 ? 18.996 -15.181 -17.452 1.00 49.25 217 ARG A CA 1
ATOM 1671 C C . ARG A 1 217 ? 19.486 -15.107 -18.905 1.00 49.25 217 ARG A C 1
ATOM 1673 O O . ARG A 1 217 ? 18.909 -14.370 -19.691 1.00 49.25 217 ARG A O 1
ATOM 1680 N N . ASN A 1 218 ? 20.467 -15.929 -19.291 1.00 43.00 218 ASN A N 1
ATOM 1681 C CA . ASN A 1 218 ? 20.935 -16.020 -20.685 1.00 43.00 218 ASN A CA 1
ATOM 1682 C C . ASN A 1 218 ? 19.867 -16.555 -21.662 1.00 43.00 218 ASN A C 1
ATOM 1684 O O . ASN A 1 218 ? 20.044 -16.435 -22.872 1.00 43.00 218 ASN A O 1
ATOM 1688 N N . LEU A 1 219 ? 18.782 -17.157 -21.159 1.00 45.00 219 LEU A N 1
ATOM 1689 C CA . LEU A 1 219 ? 17.655 -17.607 -21.981 1.00 45.00 219 LEU A CA 1
ATOM 1690 C C . LEU A 1 219 ? 16.585 -16.514 -22.146 1.00 45.00 219 LEU A C 1
ATOM 1692 O O . LEU A 1 219 ? 15.969 -16.446 -23.202 1.00 45.00 219 LEU A O 1
ATOM 1696 N N . GLU A 1 220 ? 16.409 -15.632 -21.156 1.00 45.41 220 GLU A N 1
ATOM 1697 C CA . GLU A 1 220 ? 15.477 -14.491 -21.231 1.00 45.41 220 GLU A CA 1
ATOM 1698 C C . GLU A 1 220 ? 16.057 -13.290 -21.999 1.00 45.41 220 GLU A C 1
ATOM 1700 O O . GLU A 1 220 ? 15.304 -12.548 -22.634 1.00 45.41 220 GLU A O 1
ATOM 1705 N N . ASP A 1 221 ? 17.385 -13.116 -22.001 1.00 46.38 221 ASP A N 1
ATOM 1706 C CA . ASP A 1 221 ? 18.061 -11.996 -22.682 1.00 46.38 221 ASP A CA 1
ATOM 1707 C C . ASP A 1 221 ? 17.870 -12.040 -24.211 1.00 46.38 221 ASP A C 1
ATOM 1709 O O . ASP A 1 221 ? 17.728 -11.004 -24.854 1.00 46.38 221 ASP A O 1
ATOM 1713 N N . LYS A 1 222 ? 17.733 -13.241 -24.795 1.00 41.75 222 LYS A N 1
ATOM 1714 C CA . LYS A 1 222 ? 17.452 -13.419 -26.234 1.00 41.75 222 LYS A CA 1
ATOM 1715 C C . LYS A 1 222 ? 16.038 -13.005 -26.658 1.00 41.75 222 LYS A C 1
ATOM 1717 O O . LYS A 1 222 ? 15.787 -12.815 -27.840 1.00 41.75 222 LYS A O 1
ATOM 1722 N N . THR A 1 223 ? 15.110 -12.855 -25.715 1.00 44.84 223 THR A N 1
ATOM 1723 C CA . THR A 1 223 ? 13.750 -12.338 -25.969 1.00 44.84 223 THR A CA 1
ATOM 1724 C C . THR A 1 223 ? 13.589 -10.860 -25.601 1.00 44.84 223 THR A C 1
ATOM 1726 O O . THR A 1 223 ? 12.601 -10.239 -25.988 1.00 44.84 223 THR A O 1
ATOM 1729 N N . ALA A 1 224 ? 14.556 -10.279 -24.881 1.00 46.84 224 ALA A N 1
ATOM 1730 C CA . ALA A 1 224 ? 14.538 -8.892 -24.414 1.00 46.84 224 ALA A CA 1
ATOM 1731 C C . ALA A 1 224 ? 15.225 -7.898 -25.374 1.00 46.84 224 ALA A C 1
ATOM 1733 O O . ALA A 1 224 ? 15.112 -6.689 -25.179 1.00 46.84 224 ALA A O 1
ATOM 1734 N N . GLU A 1 225 ? 15.880 -8.389 -26.430 1.00 41.97 225 GLU A N 1
ATOM 1735 C CA . GLU A 1 225 ? 16.686 -7.602 -27.379 1.00 41.97 225 GLU A CA 1
ATOM 1736 C C . GLU A 1 225 ? 15.891 -6.538 -28.172 1.00 41.97 225 GLU A C 1
ATOM 1738 O O . GLU A 1 225 ? 16.482 -5.622 -28.729 1.00 41.97 225 GLU A O 1
ATOM 1743 N N . ASN A 1 226 ? 14.550 -6.574 -28.161 1.00 36.62 226 ASN A N 1
ATOM 1744 C CA . ASN A 1 226 ? 13.704 -5.658 -28.945 1.00 36.62 226 ASN A CA 1
ATOM 1745 C C . ASN A 1 226 ? 12.836 -4.680 -28.141 1.00 36.62 226 ASN A C 1
ATOM 1747 O O . ASN A 1 226 ? 11.888 -4.107 -28.682 1.00 36.62 226 ASN A O 1
ATOM 1751 N N . ARG A 1 227 ? 13.126 -4.434 -26.860 1.00 42.47 227 ARG A N 1
ATOM 1752 C CA . ARG A 1 227 ? 12.526 -3.288 -26.160 1.00 42.47 227 ARG A CA 1
ATOM 1753 C C . ARG A 1 227 ? 13.628 -2.517 -25.457 1.00 42.47 227 ARG A C 1
ATOM 1755 O O . ARG A 1 227 ? 14.229 -3.087 -24.548 1.00 42.47 227 ARG A O 1
ATOM 1762 N N . PRO A 1 228 ? 13.900 -1.247 -25.819 1.00 40.06 228 PRO A N 1
ATOM 1763 C CA . PRO A 1 228 ? 14.733 -0.428 -24.964 1.00 40.06 228 PRO A CA 1
ATOM 1764 C C . PRO A 1 228 ? 14.035 -0.423 -23.608 1.00 40.06 228 PRO A C 1
ATOM 1766 O O . PRO A 1 228 ? 12.914 0.072 -23.482 1.00 40.06 228 PRO A O 1
ATOM 1769 N N . ALA A 1 229 ? 14.658 -1.044 -22.604 1.00 45.06 229 ALA A N 1
ATOM 1770 C CA . ALA A 1 229 ? 14.323 -0.749 -21.228 1.00 45.06 229 ALA A CA 1
ATOM 1771 C C . ALA A 1 229 ? 14.410 0.770 -21.163 1.00 45.06 229 ALA A C 1
ATOM 1773 O O . ALA A 1 229 ? 15.490 1.317 -21.371 1.00 45.06 229 ALA A O 1
ATOM 1774 N N . SER A 1 230 ? 13.278 1.460 -21.036 1.00 41.28 230 SER A N 1
ATOM 1775 C CA . SER A 1 230 ? 13.266 2.909 -20.929 1.00 41.28 230 SER A CA 1
ATOM 1776 C C . SER A 1 230 ? 13.945 3.221 -19.604 1.00 41.28 230 SER A C 1
ATOM 1778 O O . SER A 1 230 ? 13.323 3.286 -18.549 1.00 41.28 230 SER A O 1
ATOM 1780 N N . THR A 1 231 ? 15.270 3.321 -19.644 1.00 43.41 231 THR A N 1
ATOM 1781 C CA . THR A 1 231 ? 16.160 3.528 -18.506 1.00 43.41 231 THR A CA 1
ATOM 1782 C C . THR A 1 231 ? 16.086 4.957 -18.000 1.00 43.41 231 THR A C 1
ATOM 1784 O O . THR A 1 231 ? 16.946 5.378 -17.244 1.00 43.41 231 THR A O 1
ATOM 1787 N N . THR A 1 232 ? 15.063 5.706 -18.382 1.0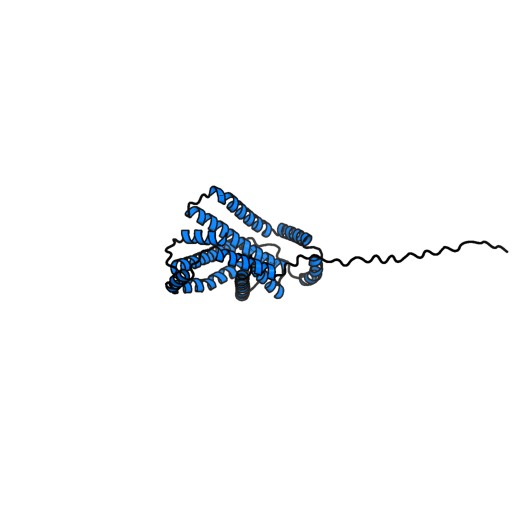0 42.12 232 THR A N 1
ATOM 1788 C CA . THR A 1 232 ? 14.797 7.046 -17.896 1.00 42.12 232 THR A CA 1
ATOM 1789 C C . THR A 1 232 ? 13.469 6.954 -17.179 1.00 42.12 232 THR A C 1
ATOM 1791 O O . THR A 1 232 ? 12.419 6.944 -17.816 1.00 42.12 232 THR A O 1
ATOM 1794 N N . VAL A 1 233 ? 13.505 6.853 -15.848 1.00 49.75 233 VAL A N 1
ATOM 1795 C CA . VAL A 1 233 ? 12.317 7.222 -15.080 1.00 49.75 233 VAL A CA 1
ATOM 1796 C C . VAL A 1 233 ? 12.108 8.691 -15.357 1.00 49.75 233 VAL A C 1
ATOM 1798 O O . VAL A 1 233 ? 12.903 9.533 -14.947 1.00 49.75 233 VAL A O 1
ATOM 1801 N N . SER A 1 234 ? 11.102 8.959 -16.181 1.00 49.44 234 SER A N 1
ATOM 1802 C CA . SER A 1 234 ? 10.660 10.307 -16.466 1.00 49.44 234 SER A CA 1
ATOM 1803 C C . SER A 1 234 ? 10.346 10.976 -15.132 1.00 49.44 234 SER A C 1
ATOM 1805 O O . SER A 1 234 ? 9.590 10.443 -14.323 1.00 49.44 234 SER A O 1
ATOM 1807 N N . THR A 1 235 ? 10.929 12.148 -14.899 1.00 52.94 235 THR A N 1
ATOM 1808 C CA . THR A 1 235 ? 10.793 12.952 -13.675 1.00 52.94 235 THR A CA 1
ATOM 1809 C C . THR A 1 235 ? 9.335 13.360 -13.364 1.00 52.94 235 THR A C 1
ATOM 1811 O O . THR A 1 235 ? 9.072 13.984 -12.341 1.00 52.94 235 THR A O 1
ATOM 1814 N N . ILE A 1 236 ? 8.355 13.015 -14.208 1.00 55.25 236 ILE A N 1
ATOM 1815 C CA . ILE A 1 236 ? 7.051 13.693 -14.272 1.00 55.25 236 ILE A CA 1
ATOM 1816 C C . ILE A 1 236 ? 5.860 13.009 -13.583 1.00 55.25 236 ILE A C 1
ATOM 1818 O O . ILE A 1 236 ? 4.787 13.597 -13.540 1.00 55.25 236 ILE A O 1
ATOM 1822 N N . ASN A 1 237 ? 6.018 11.882 -12.887 1.00 72.50 237 ASN A N 1
ATOM 1823 C CA . ASN A 1 237 ? 4.880 11.280 -12.166 1.00 72.50 237 ASN A CA 1
ATOM 1824 C C . ASN A 1 237 ? 4.968 11.316 -10.630 1.00 72.50 237 ASN A C 1
ATOM 1826 O O . ASN A 1 237 ? 4.040 10.860 -9.963 1.00 72.50 237 ASN A O 1
ATOM 1830 N N . PHE A 1 238 ? 6.019 11.894 -10.032 1.00 77.00 238 PHE A N 1
ATOM 1831 C CA . PHE A 1 238 ? 6.191 11.877 -8.569 1.00 77.00 238 PHE A CA 1
ATOM 1832 C C . PHE A 1 238 ? 5.053 12.588 -7.825 1.00 77.00 238 PHE A C 1
ATOM 1834 O O . PHE A 1 238 ? 4.519 12.047 -6.860 1.00 77.00 238 PHE A O 1
ATOM 1841 N N . VAL A 1 239 ? 4.628 13.762 -8.306 1.00 82.25 239 VAL A N 1
ATOM 1842 C CA . VAL A 1 239 ? 3.506 14.516 -7.717 1.00 82.25 239 VAL A CA 1
ATOM 1843 C C . VAL A 1 239 ? 2.208 13.714 -7.805 1.00 82.25 239 VAL A C 1
A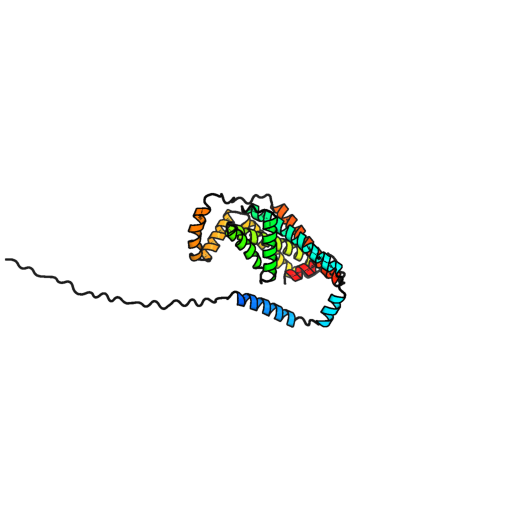TOM 1845 O O . VAL A 1 239 ? 1.464 13.645 -6.831 1.00 82.25 239 VAL A O 1
ATOM 1848 N N . GLN A 1 240 ? 1.957 13.053 -8.939 1.00 87.00 240 GLN A N 1
ATOM 1849 C CA . GLN A 1 240 ? 0.778 12.208 -9.113 1.00 87.00 240 GLN A CA 1
ATOM 1850 C C . GLN A 1 240 ? 0.814 10.994 -8.179 1.00 87.00 240 GLN A C 1
ATOM 1852 O O . GLN A 1 240 ? -0.186 10.689 -7.532 1.00 87.00 240 GLN A O 1
ATOM 1857 N N . ILE A 1 241 ? 1.957 10.311 -8.080 1.00 89.00 241 ILE A N 1
ATOM 1858 C CA . ILE A 1 241 ? 2.135 9.159 -7.191 1.00 89.00 241 ILE A CA 1
ATOM 1859 C C . ILE A 1 241 ? 1.942 9.589 -5.737 1.00 89.00 241 ILE A C 1
ATOM 1861 O O . ILE A 1 241 ? 1.195 8.940 -5.004 1.00 89.00 241 ILE A O 1
ATOM 1865 N N . PHE A 1 242 ? 2.557 10.697 -5.325 1.00 86.75 242 PHE A N 1
ATOM 1866 C CA . PHE A 1 242 ? 2.428 11.233 -3.976 1.00 86.75 242 PHE A CA 1
ATOM 1867 C C . PHE A 1 242 ? 0.983 11.639 -3.666 1.00 86.75 242 PHE A C 1
ATOM 1869 O O . PHE A 1 242 ? 0.433 11.187 -2.666 1.00 86.75 242 PHE A O 1
ATOM 1876 N N . GLY A 1 243 ? 0.323 12.379 -4.562 1.00 90.69 243 GLY A N 1
ATOM 1877 C CA . GLY A 1 243 ? -1.083 12.763 -4.422 1.00 90.69 243 GLY A CA 1
ATOM 1878 C C . GLY A 1 243 ? -2.019 11.556 -4.311 1.00 90.69 243 GLY A C 1
ATOM 1879 O O . GLY A 1 243 ? -2.848 11.500 -3.407 1.00 90.69 243 GLY A O 1
ATOM 1880 N N . LEU A 1 244 ? -1.840 10.535 -5.157 1.00 93.06 244 LEU A N 1
ATOM 1881 C CA . LEU A 1 244 ? -2.598 9.282 -5.056 1.00 93.06 244 LEU A CA 1
ATOM 1882 C C . LEU A 1 244 ? -2.303 8.525 -3.753 1.00 93.06 244 LEU A C 1
ATOM 1884 O O . LEU A 1 244 ? -3.199 7.876 -3.216 1.00 93.06 244 LEU A O 1
ATOM 1888 N N . THR A 1 245 ? -1.076 8.612 -3.230 1.00 91.88 245 THR A N 1
ATOM 1889 C CA . THR A 1 245 ? -0.718 8.008 -1.937 1.00 91.88 245 THR A CA 1
ATOM 1890 C C . THR A 1 245 ? -1.428 8.728 -0.796 1.00 91.88 245 THR A C 1
ATOM 1892 O O . THR A 1 245 ? -2.049 8.067 0.029 1.00 91.88 245 THR A O 1
ATOM 1895 N N . LEU A 1 246 ? -1.416 10.065 -0.775 1.00 90.94 246 LEU A N 1
ATOM 1896 C CA . LEU A 1 246 ? -2.133 10.853 0.230 1.00 90.94 246 LEU A CA 1
ATOM 1897 C C . LEU A 1 246 ? -3.637 10.577 0.202 1.00 90.94 246 LEU A C 1
ATOM 1899 O O . LEU A 1 246 ? -4.231 10.367 1.254 1.00 90.94 246 LEU A O 1
ATOM 1903 N N . LEU A 1 247 ? -4.247 10.515 -0.986 1.00 93.81 247 LEU A N 1
ATOM 1904 C CA . LEU A 1 247 ? -5.669 10.192 -1.125 1.00 93.81 247 LEU A CA 1
ATOM 1905 C C . LEU A 1 247 ? -5.981 8.775 -0.632 1.00 93.81 247 LEU A C 1
ATOM 1907 O O . LEU A 1 247 ? -6.947 8.582 0.103 1.00 93.81 247 LEU A O 1
ATOM 1911 N N . ALA A 1 248 ? -5.163 7.783 -1.001 1.00 93.25 248 ALA A N 1
ATOM 1912 C CA . ALA A 1 248 ? -5.351 6.408 -0.546 1.00 93.25 248 ALA A CA 1
ATOM 1913 C C . ALA A 1 248 ? -5.191 6.282 0.978 1.00 93.25 248 ALA A C 1
ATOM 1915 O O . ALA A 1 248 ? -5.987 5.596 1.618 1.00 93.25 248 ALA A O 1
ATOM 1916 N N . SER A 1 249 ? -4.202 6.960 1.563 1.00 90.12 249 SER A N 1
ATOM 1917 C CA . SER A 1 249 ? -3.977 6.972 3.011 1.00 90.12 249 SER A CA 1
ATOM 1918 C C . SER A 1 249 ? -5.073 7.729 3.757 1.00 90.12 249 SER A C 1
ATOM 1920 O O . SER A 1 249 ? -5.576 7.229 4.756 1.00 90.12 249 SER A O 1
ATOM 1922 N N . GLY A 1 250 ? -5.522 8.879 3.249 1.00 90.06 250 GLY A N 1
ATOM 1923 C CA . GLY A 1 250 ? -6.665 9.610 3.800 1.00 90.06 250 GLY A CA 1
ATOM 1924 C C . GLY A 1 250 ? -7.940 8.769 3.785 1.00 90.06 250 GLY A C 1
ATOM 1925 O O . GLY A 1 250 ? -8.655 8.690 4.779 1.00 90.06 250 GLY A O 1
ATOM 1926 N N . LEU A 1 251 ? -8.183 8.043 2.695 1.00 92.69 251 LEU A N 1
ATOM 1927 C CA . LEU A 1 251 ? -9.307 7.120 2.605 1.00 92.69 251 LEU A CA 1
ATOM 1928 C C . LEU A 1 251 ? -9.181 5.938 3.580 1.00 92.69 251 LEU A C 1
ATOM 1930 O O . LEU A 1 251 ? -10.180 5.498 4.146 1.00 92.69 251 LEU A O 1
ATOM 1934 N N . ALA A 1 252 ? -7.966 5.433 3.810 1.00 90.25 252 ALA A N 1
ATOM 1935 C CA . ALA A 1 252 ? -7.720 4.427 4.840 1.00 90.25 252 ALA A CA 1
ATOM 1936 C C . ALA A 1 252 ? -8.025 4.966 6.248 1.00 90.25 252 ALA A C 1
ATOM 1938 O O . ALA A 1 252 ? -8.669 4.272 7.030 1.00 90.25 252 ALA A O 1
ATOM 1939 N N . LEU A 1 253 ? -7.646 6.213 6.544 1.00 88.44 253 LEU A N 1
ATOM 1940 C CA . LEU A 1 253 ? -7.956 6.872 7.815 1.00 88.44 253 LEU A CA 1
ATOM 1941 C C . LEU A 1 253 ? -9.463 7.036 8.020 1.00 88.44 253 LEU A C 1
ATOM 1943 O O . LEU A 1 253 ? -9.971 6.681 9.079 1.00 88.44 253 LEU A O 1
ATOM 1947 N N . VAL A 1 254 ? -10.192 7.486 6.995 1.00 90.50 254 VAL A N 1
ATOM 1948 C CA . VAL A 1 254 ? -11.661 7.588 7.043 1.00 90.50 254 VAL A CA 1
ATOM 1949 C C . VAL A 1 254 ? -12.295 6.225 7.317 1.00 90.50 254 VAL A C 1
ATOM 1951 O O . VAL A 1 254 ? -13.216 6.127 8.120 1.00 90.50 254 VAL A O 1
ATOM 1954 N N . ARG A 1 255 ? -11.788 5.150 6.704 1.00 92.00 255 ARG A N 1
ATOM 1955 C CA . ARG A 1 255 ? -12.281 3.788 6.959 1.00 92.00 255 ARG A CA 1
ATOM 1956 C C . ARG A 1 255 ? -12.099 3.360 8.409 1.00 92.00 255 ARG A C 1
ATOM 1958 O O . ARG A 1 255 ? -13.015 2.765 8.970 1.00 92.00 255 ARG A O 1
ATOM 1965 N N . VAL A 1 256 ? -10.939 3.643 8.999 1.00 89.06 256 VAL A N 1
ATOM 1966 C CA . VAL A 1 256 ? -10.666 3.330 10.410 1.00 89.06 256 VAL A CA 1
ATOM 1967 C C . VAL A 1 256 ? -11.530 4.193 11.328 1.00 89.06 256 VAL A C 1
ATOM 1969 O O . VAL A 1 256 ? -12.123 3.672 12.265 1.00 89.06 256 VAL A O 1
ATOM 1972 N N . TRP A 1 257 ? -11.679 5.480 11.017 1.00 88.25 257 TRP A N 1
ATOM 1973 C CA . TRP A 1 257 ? -12.543 6.395 11.760 1.00 88.25 257 TRP A CA 1
ATOM 1974 C C . TRP A 1 257 ? -14.011 5.946 11.760 1.00 88.25 257 TRP A C 1
ATOM 1976 O O . TRP A 1 257 ? -14.645 5.917 12.809 1.00 88.25 257 TRP A O 1
ATOM 1986 N N . LEU A 1 258 ? -14.539 5.502 10.614 1.00 90.31 258 LEU A N 1
ATOM 1987 C CA . LEU A 1 258 ? -15.887 4.932 10.533 1.00 90.31 258 LEU A CA 1
ATOM 1988 C C . LEU A 1 258 ? -16.043 3.683 11.409 1.00 90.31 258 LEU A C 1
ATOM 1990 O O . LEU A 1 258 ? -17.084 3.502 12.029 1.00 90.31 258 LEU A O 1
ATOM 1994 N N . LEU A 1 259 ? -15.019 2.829 11.491 1.00 89.06 259 LEU A N 1
ATOM 1995 C CA . LEU A 1 259 ? -15.060 1.663 12.378 1.00 89.06 259 LEU A CA 1
ATOM 1996 C C . LEU A 1 259 ? -15.018 2.070 13.855 1.00 89.06 259 LEU A C 1
ATOM 1998 O O . LEU A 1 259 ? -15.719 1.465 14.658 1.00 89.06 259 LEU A O 1
ATOM 2002 N N . ALA A 1 260 ? -14.268 3.115 14.210 1.00 86.56 260 ALA A N 1
ATOM 2003 C CA . ALA A 1 260 ? -14.292 3.668 15.563 1.00 86.56 260 ALA A CA 1
ATOM 2004 C C . ALA A 1 260 ? -15.689 4.207 15.923 1.00 86.56 260 ALA A C 1
ATOM 2006 O O . ALA A 1 260 ? -16.233 3.851 16.967 1.00 86.56 260 ALA A O 1
ATOM 2007 N N . LEU A 1 261 ? -16.321 4.963 15.016 1.00 87.44 261 LEU A N 1
ATOM 2008 C CA . LEU A 1 261 ? -17.701 5.430 15.184 1.00 87.44 261 LEU A CA 1
ATOM 2009 C C . LEU A 1 261 ? -18.709 4.278 15.280 1.00 87.44 261 LEU A C 1
ATOM 2011 O O . LEU A 1 261 ? -19.681 4.380 16.026 1.00 87.44 261 LEU A O 1
ATOM 2015 N N . ALA A 1 262 ? -18.489 3.180 14.549 1.00 87.38 262 ALA A N 1
ATOM 2016 C CA . ALA A 1 262 ? -19.337 1.992 14.632 1.00 87.38 262 ALA A CA 1
ATOM 2017 C C . ALA A 1 262 ? -19.355 1.394 16.044 1.00 87.38 262 ALA A C 1
ATOM 2019 O O . ALA A 1 262 ? -20.404 0.927 16.474 1.00 87.38 262 ALA A O 1
ATOM 2020 N N . LEU A 1 263 ? -18.227 1.460 16.756 1.00 85.25 263 LEU A N 1
ATOM 2021 C CA . LEU A 1 263 ? -18.068 1.004 18.140 1.00 85.25 263 LEU A CA 1
ATOM 2022 C C . LEU A 1 263 ? -18.495 2.060 19.177 1.00 85.25 263 LEU A C 1
ATOM 2024 O O . LEU A 1 263 ? -18.297 1.871 20.370 1.00 85.25 263 LEU A O 1
ATOM 2028 N N . GLY A 1 264 ? -19.048 3.200 18.746 1.00 82.31 264 GLY A N 1
ATOM 2029 C CA . GLY A 1 264 ? -19.436 4.288 19.649 1.00 82.31 264 GLY A CA 1
ATOM 2030 C C . GLY A 1 264 ? -18.259 5.105 20.194 1.00 82.31 264 GLY A C 1
ATOM 2031 O O . GLY A 1 264 ? -18.452 5.945 21.073 1.00 82.31 264 GLY A O 1
ATOM 2032 N N . LEU A 1 265 ? -17.046 4.912 19.663 1.00 80.44 265 LEU A N 1
ATOM 2033 C CA . LEU A 1 265 ? -15.881 5.709 20.031 1.00 80.44 265 LEU A CA 1
ATOM 2034 C C . LEU A 1 265 ? -15.958 7.067 19.325 1.00 80.44 265 LEU A C 1
ATOM 2036 O O . LEU A 1 265 ? -15.760 7.165 18.112 1.00 80.44 265 LEU A O 1
ATOM 2040 N N . ASN A 1 266 ? -16.220 8.133 20.082 1.00 74.94 266 ASN A N 1
ATOM 2041 C CA . ASN A 1 266 ? -16.214 9.504 19.567 1.00 74.94 266 ASN A CA 1
ATOM 2042 C C . ASN A 1 266 ? -14.782 10.058 19.494 1.00 74.94 266 ASN A C 1
ATOM 2044 O O . ASN A 1 266 ? -14.448 11.039 20.154 1.00 74.94 266 ASN A O 1
ATOM 2048 N N . LEU A 1 267 ? -13.924 9.372 18.738 1.00 73.44 267 LEU A N 1
ATOM 2049 C CA . LEU A 1 267 ? -12.550 9.805 18.522 1.00 73.44 267 LEU A CA 1
ATOM 2050 C C . LEU A 1 267 ? -12.521 10.939 17.500 1.00 73.44 267 LEU A C 1
ATOM 2052 O O . LEU A 1 267 ? -13.101 10.848 16.409 1.00 73.44 267 LEU A O 1
ATOM 2056 N N . GLY A 1 268 ? -11.780 11.991 17.831 1.00 74.25 268 GLY A N 1
ATOM 2057 C CA . GLY A 1 268 ? -11.436 13.030 16.876 1.00 74.25 268 GLY A CA 1
ATOM 2058 C C . GLY A 1 268 ? -10.653 12.457 15.688 1.00 74.25 268 GLY A C 1
ATOM 2059 O O . GLY A 1 268 ? -9.984 11.420 15.774 1.00 74.25 268 GLY A O 1
ATOM 2060 N N . LEU A 1 269 ? -10.681 13.167 14.558 1.00 66.56 269 LEU A N 1
ATOM 2061 C CA . LEU A 1 269 ? -9.925 12.789 13.354 1.00 66.56 269 LEU A CA 1
ATOM 2062 C C . LEU A 1 269 ? -8.428 12.605 13.658 1.00 66.56 269 LEU A C 1
ATOM 2064 O O . LEU A 1 269 ? -7.812 11.650 13.191 1.00 66.56 269 LEU A O 1
ATOM 2068 N N . MET A 1 270 ? -7.861 13.470 14.500 1.00 67.69 270 MET A N 1
ATOM 2069 C CA . MET A 1 270 ? -6.449 13.397 14.879 1.00 67.69 270 MET A CA 1
ATOM 2070 C C . MET A 1 270 ? -6.126 12.239 15.828 1.00 67.69 270 MET A C 1
ATOM 2072 O O . MET A 1 270 ? -5.076 11.616 15.693 1.00 67.69 270 MET A O 1
ATOM 2076 N N . GLU A 1 271 ? -7.031 11.904 16.746 1.00 70.31 271 GLU A N 1
ATOM 2077 C CA . GLU A 1 271 ? -6.872 10.749 17.640 1.00 70.31 271 GLU A CA 1
ATOM 2078 C C . GLU A 1 271 ? -6.912 9.448 16.839 1.00 70.31 271 GLU A C 1
ATOM 2080 O O . GLU A 1 271 ? -6.117 8.542 17.071 1.00 70.31 271 GLU A O 1
ATOM 2085 N N . THR A 1 272 ? -7.768 9.394 15.815 1.00 76.06 272 THR A N 1
ATOM 2086 C CA . THR A 1 272 ? -7.834 8.260 14.888 1.00 76.06 272 THR A CA 1
ATOM 2087 C C . THR A 1 272 ? -6.548 8.138 14.072 1.00 76.06 272 THR A C 1
ATOM 2089 O O . THR A 1 272 ? -6.023 7.035 13.914 1.00 76.06 272 THR A O 1
ATOM 2092 N N . VAL A 1 273 ? -6.000 9.250 13.570 1.00 72.31 273 VAL A N 1
ATOM 2093 C CA . VAL A 1 273 ? -4.696 9.261 12.882 1.00 72.31 273 VAL A CA 1
ATOM 2094 C C . VAL A 1 273 ? -3.602 8.733 13.798 1.00 72.31 273 VAL A C 1
ATOM 2096 O O . VAL A 1 273 ? -2.810 7.888 13.383 1.00 72.31 273 VAL A O 1
ATOM 2099 N N . ALA A 1 274 ? -3.574 9.177 15.049 1.00 67.88 274 ALA A N 1
ATOM 2100 C CA . ALA A 1 274 ? -2.550 8.758 15.985 1.00 67.88 274 ALA A CA 1
ATOM 2101 C C . ALA A 1 274 ? -2.688 7.276 16.377 1.00 67.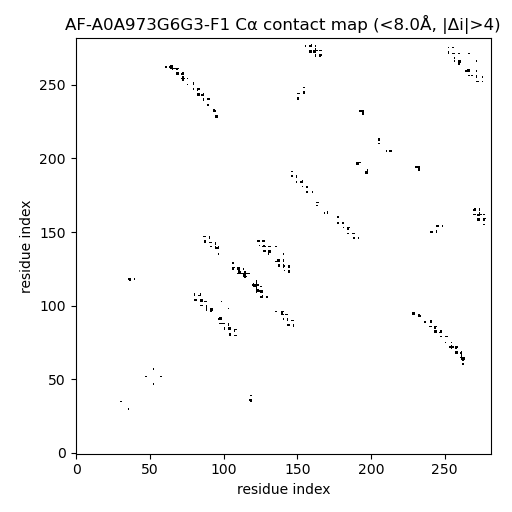88 274 ALA A C 1
ATOM 2103 O O . ALA A 1 274 ? -1.706 6.535 16.307 1.00 67.88 274 ALA A O 1
ATOM 2104 N N . ALA A 1 275 ? -3.906 6.815 16.678 1.00 68.94 275 ALA A N 1
ATOM 2105 C CA . ALA A 1 275 ? -4.198 5.422 17.008 1.00 68.94 275 ALA A CA 1
ATOM 2106 C C . ALA A 1 275 ? -3.894 4.472 15.838 1.00 68.94 275 ALA A C 1
ATOM 2108 O O . ALA A 1 275 ? -3.242 3.445 16.019 1.00 68.94 275 ALA A O 1
ATOM 2109 N N . SER A 1 276 ? -4.313 4.830 14.621 1.00 68.88 276 SER A N 1
ATOM 2110 C CA . SER A 1 276 ? -4.064 4.020 13.422 1.00 68.88 276 SER A CA 1
ATOM 2111 C C . SER A 1 276 ? -2.585 3.980 13.037 1.00 68.88 276 SER A C 1
ATOM 2113 O O . SER A 1 276 ? -2.086 2.926 12.640 1.00 68.88 276 SER A O 1
ATOM 2115 N N . SER A 1 277 ? -1.861 5.090 13.198 1.00 64.75 277 SER A N 1
ATOM 2116 C CA . SER A 1 277 ? -0.423 5.138 12.922 1.00 64.75 277 SER A CA 1
ATOM 2117 C C . SER A 1 277 ? 0.363 4.257 13.894 1.00 64.75 277 SER A C 1
ATOM 2119 O O . SER A 1 277 ? 1.208 3.484 13.455 1.00 64.75 277 SER A O 1
ATOM 2121 N N . LEU A 1 278 ? 0.035 4.297 15.191 1.00 60.75 278 LEU A N 1
ATOM 2122 C CA . LEU A 1 278 ? 0.616 3.404 16.201 1.00 60.75 278 LEU A CA 1
ATOM 2123 C C . LEU A 1 278 ? 0.315 1.932 15.901 1.00 60.75 278 LEU A C 1
ATOM 2125 O O . LEU A 1 278 ? 1.235 1.121 15.856 1.00 60.75 278 LEU A O 1
ATOM 2129 N N . ALA A 1 279 ? -0.946 1.603 15.614 1.00 59.34 279 ALA A N 1
ATOM 2130 C CA . ALA A 1 279 ? -1.367 0.235 15.313 1.00 59.34 279 ALA A CA 1
ATOM 2131 C C . ALA A 1 279 ? -0.732 -0.350 14.039 1.00 59.34 279 ALA A C 1
ATOM 2133 O O . ALA A 1 279 ? -0.706 -1.563 13.878 1.00 59.34 279 ALA A O 1
ATOM 2134 N N . THR A 1 280 ? -0.256 0.493 13.117 1.00 59.72 280 THR A N 1
ATOM 2135 C CA . THR A 1 280 ? 0.385 0.027 11.875 1.00 59.72 280 THR A CA 1
ATOM 2136 C C . THR A 1 280 ? 1.907 -0.104 12.015 1.00 59.72 280 THR A C 1
ATOM 2138 O O . THR A 1 280 ? 2.538 -0.796 11.218 1.00 59.72 280 THR A O 1
ATOM 2141 N N . VAL A 1 281 ? 2.512 0.584 12.990 1.00 50.56 281 VAL A N 1
ATOM 2142 C CA . VAL A 1 281 ? 3.962 0.550 13.252 1.00 50.56 281 VAL A CA 1
ATOM 2143 C C . VAL A 1 281 ? 4.352 -0.604 14.186 1.00 50.56 281 VAL A C 1
ATOM 2145 O O . VAL A 1 281 ? 5.470 -1.107 14.068 1.00 50.56 281 VAL A O 1
ATOM 2148 N N . VAL A 1 282 ? 3.453 -1.001 15.095 1.00 33.06 282 VAL A N 1
ATOM 2149 C CA . VAL A 1 282 ? 3.620 -2.108 16.061 1.00 33.06 282 VAL A CA 1
ATOM 2150 C C . VAL A 1 282 ? 3.208 -3.440 15.441 1.00 33.06 282 VAL A C 1
ATOM 2152 O O . VAL A 1 282 ? 3.960 -4.422 15.633 1.00 33.06 282 VAL A O 1
#

Nearest PDB structures (foldseek):
  8vp9-assembly1_A  TM=1.864E-01  e=9.691E+00  Acetivibrio thermocellus ATCC 27405

pLDDT: mean 74.28, std 17.12, range [33.06, 96.75]